Protein AF-A0A3A4F2B4-F1 (afdb_monomer)

Radius of gyration: 23.73 Å; Cα contacts (8 Å, |Δi|>4): 173; chains: 1; bounding box: 55×31×66 Å

Foldseek 3Di:
DVVVLVVQLVVLQVVLVVLCVVLVRLRHSVNSSVLSNQLSVLVVVLVVCVVVVHPCSVVSVVSSVVSVVVSVVSSVVSVVVSVVVVLLVVLLVVLVVCCVQQNVVLSVVSSVLSVQLVVLLVQLLVCLLVVNPVSNVVSLVSLLVSLQVVLVSVCPRVVNPRHSVNSSVVSVVVSVVSSVVSNVVSVVVVVD

pLDDT: mean 87.01, std 7.55, range [43.5, 97.75]

Nearest PDB structures (foldseek):
  1x8z-assembly1_A-2  TM=4.668E-01  e=6.280E+00  Arabidopsis thaliana
  1x8z-assembly3_A  TM=4.668E-01  e=6.280E+00  Arabidopsis thaliana

Solvent-accessible surface area (backbone atoms only — not comparable to full-atom values): 9668 Å² total; per-residue (Å²): 110,68,67,62,52,51,56,50,48,56,48,25,52,56,50,8,54,47,42,14,63,76,28,78,50,50,32,42,33,66,61,46,22,50,40,47,44,52,28,52,52,29,44,50,50,15,52,52,27,49,76,71,68,41,85,59,18,62,59,32,43,48,53,19,53,53,40,47,52,54,40,51,51,54,52,52,50,23,52,51,50,25,52,49,53,55,51,51,54,50,43,52,54,50,18,53,52,45,9,74,74,62,39,67,83,47,16,60,63,46,36,52,56,54,52,50,53,53,49,31,52,50,47,25,47,51,19,61,73,71,69,36,63,69,53,26,54,52,21,52,51,50,49,57,51,47,28,53,56,52,9,51,56,46,42,66,30,86,84,60,86,45,51,28,70,63,45,28,53,52,45,50,54,48,52,54,52,52,52,52,49,46,52,54,50,49,56,59,61,75,74,110

Sequence (192 aa):
MDQAVADLTEYADGVGMFFDRTTDGALDADAVKESINGLIQTLAAAVDSLAAGDPQAFADLKAAADHMVMGAATMAEGLSEAAAGVVDDNAVALADAVGGLAGNEQRDPFLDLWCDHIGYFVDYAGAVAEGDDDSADSALMALDAYRSDAGEFFGDIPSGELPAEDAEEGLSMHVQTVAGAIDSLNEALVQN

Mean predicted aligned error: 9.84 Å

Secondary structure (DSSP, 8-state):
-HHHHHHHHHHHHHHHHHHHHHTTTSS-HHHHHHHHHHHHHHHHHHHHHHHHT-TTHHHHHHHHHHHHHHHHHHHHHHHHHHHHHHHHHHHHHHHHHHHHHH-GGGHHHHHHHHHHHHHHHHHHHHHHHHT-HHHHHHHHHHHHHHHHHHHHHHHTSTT--S-HHHHHHHHHHHHHHHHHHHHHHHHHHHT-

Structure (mmCIF, N/CA/C/O backbone):
data_AF-A0A3A4F2B4-F1
#
_entry.id   AF-A0A3A4F2B4-F1
#
loop_
_atom_site.group_PDB
_atom_site.id
_atom_site.type_symbol
_atom_site.label_atom_id
_atom_site.label_alt_id
_atom_site.label_comp_id
_atom_site.label_asym_id
_atom_site.label_entity_id
_atom_site.label_seq_id
_atom_site.pdbx_PDB_ins_code
_atom_site.Cartn_x
_atom_site.Cartn_y
_atom_site.Cartn_z
_atom_site.occupancy
_atom_site.B_iso_or_equiv
_atom_site.auth_seq_id
_atom_site.auth_comp_id
_atom_site.auth_asym_id
_atom_site.auth_atom_id
_atom_site.pdbx_PDB_model_num
ATOM 1 N N . MET A 1 1 ? -33.621 -5.809 20.307 1.00 72.25 1 MET A N 1
ATOM 2 C CA . MET A 1 1 ? -32.241 -5.747 19.798 1.00 72.25 1 MET A CA 1
ATOM 3 C C . MET A 1 1 ? -32.047 -6.696 18.625 1.00 72.25 1 MET A C 1
ATOM 5 O O . MET A 1 1 ? -31.390 -6.329 17.666 1.00 72.25 1 MET A O 1
ATOM 9 N N . ASP A 1 2 ? -32.732 -7.836 18.649 1.00 81.06 2 ASP A N 1
ATOM 10 C CA . ASP A 1 2 ? -32.658 -8.916 17.659 1.00 81.06 2 ASP A CA 1
ATOM 11 C C . ASP A 1 2 ? -32.809 -8.475 16.196 1.00 81.06 2 ASP A C 1
ATOM 13 O O . ASP A 1 2 ? -32.014 -8.891 15.363 1.00 81.06 2 ASP A O 1
ATOM 17 N N . GLN A 1 3 ? -33.763 -7.588 15.877 1.00 87.00 3 GLN A N 1
ATOM 18 C CA . GLN A 1 3 ? -33.909 -7.081 14.504 1.00 87.00 3 GLN A CA 1
ATOM 19 C C . GLN A 1 3 ? -32.703 -6.238 14.066 1.00 87.00 3 GLN A C 1
ATOM 21 O O . GLN A 1 3 ? -32.227 -6.398 12.955 1.00 87.00 3 GLN A O 1
ATOM 26 N N . ALA A 1 4 ? -32.174 -5.382 14.946 1.00 84.62 4 ALA A N 1
ATOM 27 C CA . ALA A 1 4 ? -31.026 -4.540 14.615 1.00 84.62 4 ALA A CA 1
ATOM 28 C C . ALA A 1 4 ? -29.753 -5.374 14.409 1.00 84.62 4 ALA A C 1
ATOM 30 O O . ALA A 1 4 ? -28.969 -5.079 13.516 1.00 84.62 4 ALA A O 1
ATOM 31 N N . VAL A 1 5 ? -29.566 -6.433 15.204 1.00 89.44 5 VAL A N 1
ATOM 32 C CA . VAL A 1 5 ? -28.461 -7.384 15.014 1.00 89.44 5 VAL A CA 1
ATOM 33 C C . VAL A 1 5 ? -28.616 -8.129 13.688 1.00 89.44 5 VAL A C 1
ATOM 35 O O . VAL A 1 5 ? -27.651 -8.217 12.939 1.00 89.44 5 VAL A O 1
ATOM 38 N N . ALA A 1 6 ? -29.822 -8.605 13.363 1.00 89.12 6 ALA A N 1
ATOM 39 C CA . ALA A 1 6 ? -30.086 -9.285 12.097 1.00 89.12 6 ALA A CA 1
ATOM 40 C C . ALA A 1 6 ? -29.837 -8.377 10.878 1.00 89.12 6 ALA A C 1
ATOM 42 O O . ALA A 1 6 ? -29.146 -8.790 9.949 1.00 89.12 6 ALA A O 1
ATOM 43 N N . ASP A 1 7 ? -30.330 -7.135 10.915 1.00 90.81 7 ASP A N 1
ATOM 44 C CA . ASP A 1 7 ? -30.132 -6.150 9.844 1.00 90.81 7 ASP A CA 1
ATOM 45 C C . ASP A 1 7 ? -28.637 -5.824 9.656 1.00 90.81 7 ASP A C 1
ATOM 47 O O . ASP A 1 7 ? -28.150 -5.710 8.532 1.00 90.81 7 ASP A O 1
ATOM 51 N N . LEU A 1 8 ? -27.883 -5.701 10.756 1.00 89.69 8 LEU A N 1
ATOM 52 C CA . LEU A 1 8 ? -26.442 -5.443 10.709 1.00 89.69 8 LEU A CA 1
ATOM 53 C C . LEU A 1 8 ? -25.645 -6.652 10.202 1.00 89.69 8 LEU A C 1
ATOM 55 O O . LEU A 1 8 ? -24.658 -6.469 9.493 1.00 89.69 8 LEU A O 1
ATOM 59 N N . THR A 1 9 ? -26.065 -7.876 10.524 1.00 90.44 9 THR A N 1
ATOM 60 C CA . THR A 1 9 ? -25.448 -9.092 9.979 1.00 90.44 9 THR A CA 1
ATOM 61 C C . THR A 1 9 ? -25.690 -9.212 8.473 1.00 90.44 9 THR A C 1
ATOM 63 O O . THR A 1 9 ? -24.768 -9.560 7.745 1.00 90.44 9 THR A O 1
ATOM 66 N N . GLU A 1 10 ? -26.879 -8.866 7.973 1.00 91.12 10 GLU A N 1
ATOM 67 C CA . GLU A 1 10 ? -27.130 -8.812 6.523 1.00 91.12 10 GLU A CA 1
ATOM 68 C C . GLU A 1 10 ? -26.297 -7.713 5.843 1.00 91.12 10 GLU A C 1
ATOM 70 O O . GLU A 1 10 ? -25.739 -7.918 4.764 1.00 91.12 10 GLU A O 1
ATOM 75 N N . TYR A 1 11 ? -26.141 -6.559 6.496 1.00 89.69 11 TYR A N 1
ATOM 76 C CA . TYR A 1 11 ? -25.230 -5.515 6.029 1.00 89.69 11 TYR A CA 1
ATOM 77 C C . TYR A 1 11 ? -23.773 -6.008 5.951 1.00 89.69 11 TYR A C 1
ATOM 79 O O . TYR A 1 11 ? -23.093 -5.718 4.965 1.00 89.69 11 TYR A O 1
ATOM 87 N N . ALA A 1 12 ? -23.306 -6.785 6.935 1.00 90.12 12 ALA A N 1
ATOM 88 C CA . ALA A 1 12 ? -21.961 -7.365 6.940 1.00 90.12 12 ALA A CA 1
ATOM 89 C C . ALA A 1 12 ? -21.698 -8.250 5.708 1.00 90.12 12 ALA A C 1
ATOM 91 O O . ALA A 1 12 ? -20.609 -8.182 5.141 1.00 90.12 12 ALA A O 1
ATOM 92 N N . ASP A 1 13 ? -22.699 -9.005 5.243 1.00 90.69 13 ASP A N 1
ATOM 93 C CA . ASP A 1 13 ? -22.598 -9.823 4.025 1.00 90.69 13 ASP A CA 1
ATOM 94 C C . ASP A 1 13 ? -22.373 -8.951 2.783 1.00 90.69 13 ASP A C 1
ATOM 96 O O . ASP A 1 13 ? -21.500 -9.230 1.959 1.00 90.69 13 ASP A O 1
ATOM 100 N N . GLY A 1 14 ? -23.129 -7.856 2.668 1.00 90.94 14 GLY A N 1
ATOM 101 C CA . GLY A 1 14 ? -22.977 -6.901 1.571 1.00 90.94 14 GLY A CA 1
ATOM 102 C C . GLY A 1 14 ? -21.612 -6.209 1.570 1.00 90.94 14 GLY A C 1
ATOM 103 O O . GLY A 1 14 ? -21.024 -6.018 0.504 1.00 90.94 14 GLY A O 1
ATOM 104 N N . VAL A 1 15 ? -21.096 -5.861 2.751 1.00 88.69 15 VAL A N 1
ATOM 105 C CA . VAL A 1 15 ? -19.772 -5.241 2.908 1.00 88.69 15 VAL A CA 1
ATOM 106 C C . VAL A 1 15 ? -18.651 -6.222 2.575 1.00 88.69 15 VAL A C 1
ATOM 108 O O . VAL A 1 15 ? -17.738 -5.847 1.844 1.00 88.69 15 VAL A O 1
ATOM 111 N N . GLY A 1 16 ? -18.738 -7.473 3.035 1.00 91.06 16 GLY A N 1
ATOM 112 C CA . GLY A 1 16 ? -17.758 -8.507 2.694 1.00 91.06 16 GLY A CA 1
ATOM 113 C C . GLY A 1 16 ? -17.655 -8.714 1.184 1.00 91.06 16 GLY A C 1
ATOM 114 O O . GLY A 1 16 ? -16.572 -8.611 0.618 1.00 91.06 16 GLY A O 1
ATOM 115 N N . MET A 1 17 ? -18.794 -8.875 0.502 1.00 92.69 17 MET A N 1
ATOM 116 C CA . MET A 1 17 ? -18.828 -9.004 -0.962 1.00 92.69 17 MET A CA 1
ATOM 117 C C . MET A 1 17 ? -18.340 -7.754 -1.706 1.00 92.69 17 MET A C 1
ATOM 119 O O . MET A 1 17 ? -17.874 -7.852 -2.844 1.00 92.69 17 MET A O 1
ATOM 123 N N . PHE A 1 18 ? -18.535 -6.567 -1.126 1.00 92.06 18 PHE A N 1
ATOM 124 C CA . PHE A 1 18 ? -18.038 -5.325 -1.705 1.00 92.06 18 PHE A CA 1
ATOM 125 C C . PHE A 1 18 ? -16.513 -5.301 -1.678 1.00 92.06 18 PHE A C 1
ATOM 127 O O . PHE A 1 18 ? -15.918 -5.125 -2.739 1.00 92.06 18 PHE A O 1
ATOM 134 N N . PHE A 1 19 ? -15.910 -5.514 -0.503 1.00 88.38 19 PHE A N 1
ATOM 135 C CA . PHE A 1 19 ? -14.461 -5.449 -0.349 1.00 88.38 19 PHE A CA 1
ATOM 136 C C . PHE A 1 19 ? -13.771 -6.507 -1.197 1.00 88.38 19 PHE A C 1
ATOM 138 O O . PHE A 1 19 ? -12.996 -6.110 -2.059 1.00 88.38 19 PHE A O 1
ATOM 145 N N . ASP A 1 20 ? -14.182 -7.771 -1.087 1.00 90.94 20 ASP A N 1
ATOM 146 C CA . ASP A 1 20 ? -13.677 -8.890 -1.893 1.00 90.94 20 ASP A CA 1
ATOM 147 C C . ASP A 1 20 ? -13.608 -8.554 -3.385 1.00 90.94 20 ASP A C 1
ATOM 149 O O . ASP A 1 20 ? -12.557 -8.657 -4.012 1.00 90.94 20 ASP A O 1
ATOM 153 N N . ARG A 1 21 ? -14.695 -8.014 -3.948 1.00 89.25 21 ARG A N 1
ATOM 154 C CA . ARG A 1 21 ? -14.712 -7.599 -5.354 1.00 89.25 21 ARG A CA 1
ATOM 155 C C . ARG A 1 21 ? -13.773 -6.431 -5.643 1.00 89.25 21 ARG A C 1
ATOM 157 O O . ARG A 1 21 ? -13.147 -6.406 -6.697 1.00 89.25 21 ARG A O 1
ATOM 164 N N . THR A 1 22 ? -13.769 -5.403 -4.800 1.00 83.31 22 THR A N 1
ATOM 165 C CA . THR A 1 22 ? -12.991 -4.180 -5.063 1.00 83.31 22 THR A CA 1
ATOM 166 C C . THR A 1 22 ? -11.498 -4.356 -4.844 1.00 83.31 22 THR A C 1
ATOM 168 O O . THR A 1 22 ? -10.721 -3.599 -5.417 1.00 83.31 22 THR A O 1
ATOM 171 N N . THR A 1 23 ? -11.112 -5.337 -4.037 1.00 84.38 23 THR A N 1
ATOM 172 C CA . THR A 1 23 ? -9.721 -5.657 -3.716 1.00 84.38 23 THR A CA 1
ATOM 173 C C . THR A 1 23 ? -9.204 -6.867 -4.485 1.00 84.38 23 THR A C 1
ATOM 175 O O . THR A 1 23 ? -8.160 -7.394 -4.128 1.00 84.38 23 THR A O 1
ATOM 178 N N . ASP A 1 24 ? -9.975 -7.364 -5.456 1.00 84.88 24 ASP A N 1
ATOM 179 C CA . ASP A 1 24 ? -9.707 -8.610 -6.186 1.00 84.88 24 ASP A CA 1
ATOM 180 C C . ASP A 1 24 ? -9.331 -9.793 -5.265 1.00 84.88 24 ASP A C 1
ATOM 182 O O . ASP A 1 24 ? -8.409 -10.560 -5.521 1.00 84.88 24 ASP A O 1
ATOM 186 N N . GLY A 1 25 ? -10.042 -9.914 -4.140 1.00 86.00 25 GLY A N 1
ATOM 187 C CA . GLY A 1 25 ? -9.862 -10.980 -3.154 1.00 86.00 25 GLY A CA 1
ATOM 188 C C . GLY A 1 25 ? -8.824 -10.726 -2.055 1.00 86.00 25 GLY A C 1
ATOM 189 O O . GLY A 1 25 ? -8.739 -11.547 -1.146 1.00 86.00 25 GLY A O 1
ATOM 190 N N . ALA A 1 26 ? -8.079 -9.610 -2.061 1.00 84.88 26 ALA A N 1
ATOM 191 C CA . ALA A 1 26 ? -7.145 -9.308 -0.960 1.00 84.88 26 ALA A CA 1
ATOM 192 C C . ALA A 1 26 ? -7.861 -9.109 0.397 1.00 84.88 26 ALA A C 1
ATOM 194 O O . ALA A 1 26 ? -7.329 -9.443 1.451 1.00 84.88 26 ALA A O 1
ATOM 195 N N . LEU A 1 27 ? -9.109 -8.625 0.386 1.00 87.94 27 LEU A N 1
ATOM 196 C CA . LEU A 1 27 ? -10.020 -8.684 1.530 1.00 87.94 27 LEU A CA 1
ATOM 197 C C . LEU A 1 27 ? -11.107 -9.731 1.298 1.00 87.94 27 LEU A C 1
ATOM 199 O O . LEU A 1 27 ? -12.159 -9.426 0.742 1.00 87.94 27 LEU A O 1
ATOM 203 N N . ASP A 1 28 ? -10.865 -10.949 1.779 1.00 91.75 28 ASP A N 1
ATOM 204 C CA . ASP A 1 28 ? -11.815 -12.056 1.670 1.00 91.75 28 ASP A CA 1
ATOM 205 C C . ASP A 1 28 ? -13.181 -11.719 2.301 1.00 91.75 28 ASP A C 1
ATOM 207 O O . ASP A 1 28 ? -13.284 -11.199 3.422 1.00 91.75 28 ASP A O 1
ATOM 211 N N . ALA A 1 29 ? -14.251 -12.039 1.570 1.00 92.38 29 ALA A N 1
ATOM 212 C CA . ALA A 1 29 ? -15.614 -11.709 1.973 1.00 92.38 29 ALA A CA 1
ATOM 213 C C . ALA A 1 29 ? -16.016 -12.353 3.309 1.00 92.38 29 ALA A C 1
ATOM 215 O O . ALA A 1 29 ? -16.711 -11.710 4.105 1.00 92.38 29 ALA A O 1
ATOM 216 N N . ASP A 1 30 ? -15.591 -13.594 3.563 1.00 91.88 30 ASP A N 1
ATOM 217 C CA . ASP A 1 30 ? -15.909 -14.313 4.796 1.00 91.88 30 ASP A CA 1
ATOM 218 C C . ASP A 1 30 ? -15.117 -13.735 5.976 1.00 91.88 30 ASP A C 1
ATOM 220 O O . ASP A 1 30 ? -15.692 -13.531 7.049 1.00 91.88 30 ASP A O 1
ATOM 224 N N . ALA A 1 31 ? -13.849 -13.368 5.774 1.00 89.12 31 ALA A N 1
ATOM 225 C CA . ALA A 1 31 ? -13.022 -12.715 6.790 1.00 89.12 31 ALA A CA 1
ATOM 226 C C . ALA A 1 31 ? -13.578 -11.337 7.202 1.00 89.12 31 ALA A C 1
ATOM 228 O O . ALA A 1 31 ? -13.719 -11.037 8.394 1.00 89.12 31 ALA A O 1
ATOM 229 N N . VAL A 1 32 ? -13.963 -10.502 6.229 1.00 89.75 32 VAL A N 1
ATOM 230 C CA . VAL A 1 32 ? -14.587 -9.192 6.491 1.00 89.75 32 VAL A CA 1
ATOM 231 C C . VAL A 1 32 ? -15.923 -9.367 7.216 1.00 89.75 32 VAL A C 1
ATOM 233 O O . VAL A 1 32 ? -16.198 -8.683 8.209 1.00 89.75 32 VAL A O 1
ATOM 236 N N . LYS A 1 33 ? -16.743 -10.322 6.768 1.00 92.38 33 LYS A N 1
ATOM 237 C CA . LYS A 1 33 ? -18.018 -10.659 7.405 1.00 92.38 33 LYS A CA 1
ATOM 238 C C . LYS A 1 33 ? -17.829 -11.130 8.846 1.00 92.38 33 LYS A C 1
ATOM 240 O O . LYS A 1 33 ? -18.591 -10.713 9.721 1.00 92.38 33 LYS A O 1
ATOM 245 N N . GLU A 1 34 ? -16.860 -11.999 9.112 1.00 90.44 34 GLU A N 1
ATOM 246 C CA . GLU A 1 34 ? -16.571 -12.506 10.456 1.00 90.44 34 GLU A CA 1
ATOM 247 C C . GLU A 1 34 ? -16.151 -11.369 11.394 1.00 90.44 34 GLU A C 1
ATOM 249 O O . GLU A 1 34 ? -16.704 -11.230 12.489 1.00 90.44 34 GLU A O 1
ATOM 254 N N . SER A 1 35 ? -15.262 -10.493 10.924 1.00 89.00 35 SER A N 1
ATOM 255 C CA . SER A 1 35 ? -14.797 -9.325 11.673 1.00 89.00 35 SER A CA 1
ATOM 256 C C . SER A 1 35 ? -15.946 -8.385 12.066 1.00 89.00 35 SER A C 1
ATOM 258 O O . SER A 1 35 ? -16.115 -8.041 13.244 1.00 89.00 35 SER A O 1
ATOM 260 N N . ILE A 1 36 ? -16.806 -8.033 11.103 1.00 90.25 36 ILE A N 1
ATOM 261 C CA . ILE A 1 36 ? -17.964 -7.158 11.335 1.00 90.25 36 ILE A CA 1
ATOM 262 C C . ILE A 1 36 ? -18.995 -7.843 12.240 1.00 90.25 36 ILE A C 1
ATOM 264 O O . ILE A 1 36 ? -19.528 -7.207 13.150 1.00 90.25 36 ILE A O 1
ATOM 268 N N . ASN A 1 37 ? -19.255 -9.140 12.060 1.00 92.06 37 ASN A N 1
ATOM 269 C CA . ASN A 1 37 ? -20.173 -9.879 12.929 1.00 92.06 37 ASN A CA 1
ATOM 270 C C . ASN A 1 37 ? -19.681 -9.949 14.379 1.00 92.06 37 ASN A C 1
ATOM 272 O O . ASN A 1 37 ? -20.491 -9.808 15.297 1.00 92.06 37 ASN A O 1
ATOM 276 N N . GLY A 1 38 ? -18.376 -10.104 14.607 1.00 90.69 38 GLY A N 1
ATOM 277 C CA . GLY A 1 38 ? -17.801 -10.026 15.950 1.00 90.69 38 GLY A CA 1
ATOM 278 C C . GLY A 1 38 ? -17.982 -8.643 16.588 1.00 90.69 38 GLY A C 1
ATOM 279 O O . GLY A 1 38 ? -18.361 -8.538 17.759 1.00 90.69 38 GLY A O 1
ATOM 280 N N . LEU A 1 39 ? -17.827 -7.569 15.806 1.00 89.62 39 LEU A N 1
ATOM 281 C CA . LEU A 1 39 ? -18.110 -6.207 16.271 1.00 89.62 39 LEU A CA 1
ATOM 282 C C . LEU A 1 39 ? -19.596 -6.017 16.620 1.00 89.62 39 LEU A C 1
ATOM 284 O O . LEU A 1 39 ? -19.919 -5.462 17.670 1.00 89.62 39 LEU A O 1
ATOM 288 N N . ILE A 1 40 ? -20.513 -6.508 15.783 1.00 92.44 40 ILE A N 1
ATOM 289 C CA . ILE A 1 40 ? -21.961 -6.433 16.037 1.00 92.44 40 ILE A CA 1
ATOM 290 C C . ILE A 1 40 ? -22.317 -7.146 17.346 1.00 92.44 40 ILE A C 1
ATOM 292 O O . ILE A 1 40 ? -23.066 -6.601 18.157 1.00 92.44 40 ILE A O 1
ATOM 296 N N . GLN A 1 41 ? -21.768 -8.341 17.577 1.00 91.81 41 GLN A N 1
ATOM 297 C CA . GLN A 1 41 ? -22.045 -9.128 18.783 1.00 91.81 41 GLN A CA 1
ATOM 298 C C . GLN A 1 41 ? -21.498 -8.467 20.052 1.00 91.81 41 GLN A C 1
ATOM 300 O O . GLN A 1 41 ? -22.193 -8.413 21.067 1.00 91.81 41 GLN A O 1
ATOM 305 N N . THR A 1 42 ? -20.277 -7.935 20.002 1.00 91.81 42 THR A N 1
ATOM 306 C CA . THR A 1 42 ? -19.662 -7.255 21.153 1.00 91.81 42 THR A CA 1
ATOM 307 C C . THR A 1 42 ? -20.360 -5.933 21.477 1.00 91.81 42 THR A C 1
ATOM 309 O O . THR A 1 42 ? -20.619 -5.651 22.648 1.00 91.81 42 THR A O 1
ATOM 312 N N . LEU A 1 43 ? -20.762 -5.158 20.463 1.00 90.50 43 LEU A N 1
ATOM 313 C CA . LEU A 1 43 ? -21.584 -3.958 20.653 1.00 90.50 43 LEU A CA 1
ATOM 314 C C . LEU A 1 43 ? -22.960 -4.293 21.226 1.00 90.50 43 LEU A C 1
ATOM 316 O O . LEU A 1 43 ? -23.413 -3.616 22.147 1.00 90.50 43 LEU A O 1
ATOM 320 N N . ALA A 1 44 ? -23.615 -5.337 20.712 1.00 92.12 44 ALA A N 1
ATOM 321 C CA . ALA A 1 44 ? -24.888 -5.802 21.245 1.00 92.12 44 ALA A CA 1
ATOM 322 C C . ALA A 1 44 ? -24.757 -6.144 22.738 1.00 92.12 44 ALA A C 1
ATOM 324 O O . ALA A 1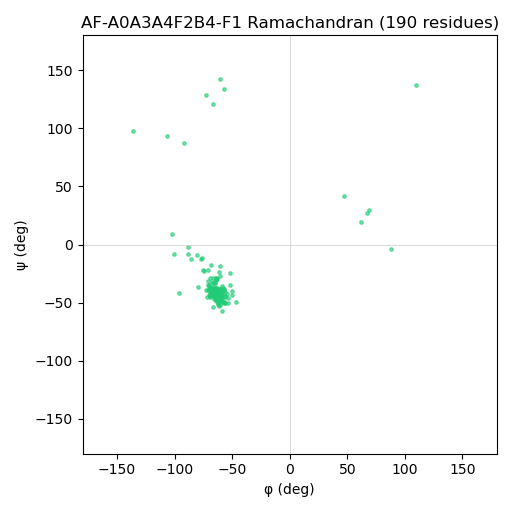 44 ? -25.495 -5.595 23.551 1.00 92.12 44 ALA A O 1
ATOM 325 N N . ALA A 1 45 ? -23.758 -6.942 23.122 1.00 91.00 45 ALA A N 1
ATOM 326 C CA . ALA A 1 45 ? -23.514 -7.273 24.526 1.00 91.00 45 ALA A CA 1
ATOM 327 C C . ALA A 1 45 ? -23.310 -6.019 25.400 1.00 91.00 45 ALA A C 1
ATOM 329 O O . ALA A 1 45 ? -23.923 -5.896 26.460 1.00 91.00 45 ALA A O 1
ATOM 330 N N . ALA A 1 46 ? -22.526 -5.045 24.928 1.00 91.12 46 ALA A N 1
ATOM 331 C CA . ALA A 1 46 ? -22.313 -3.789 25.645 1.00 91.12 46 ALA A CA 1
ATOM 332 C C . ALA A 1 46 ? -23.612 -2.987 25.846 1.00 91.12 46 ALA A C 1
ATOM 334 O O . ALA A 1 46 ? -23.835 -2.429 26.925 1.00 91.12 46 ALA A O 1
ATOM 335 N N . VAL A 1 47 ? -24.483 -2.937 24.830 1.00 92.12 47 VAL A N 1
ATOM 336 C CA . VAL A 1 47 ? -25.791 -2.268 24.923 1.00 92.12 47 VAL A CA 1
ATOM 337 C C . VAL A 1 47 ? -26.716 -2.983 25.909 1.00 92.12 47 VAL A C 1
ATOM 339 O O . VAL A 1 47 ? -27.361 -2.304 26.710 1.00 92.12 47 VAL A O 1
ATOM 342 N N . ASP A 1 48 ? -26.760 -4.317 25.900 1.00 93.12 48 ASP A N 1
ATOM 343 C CA . ASP A 1 48 ? -27.569 -5.098 26.847 1.00 93.12 48 ASP A CA 1
ATOM 344 C C . ASP A 1 48 ? -27.111 -4.874 28.292 1.00 93.12 48 ASP A C 1
ATOM 346 O O . ASP A 1 48 ? -27.932 -4.557 29.159 1.00 93.12 48 ASP A O 1
ATOM 350 N N . SER A 1 49 ? -25.803 -4.955 28.550 1.00 92.69 49 SER A N 1
ATOM 351 C CA . SER A 1 49 ? -25.223 -4.703 29.873 1.00 92.69 49 SER A CA 1
ATOM 352 C C . SER A 1 49 ? -25.516 -3.280 30.353 1.00 92.69 49 SER A C 1
ATOM 354 O O . SER A 1 49 ? -25.897 -3.071 31.509 1.00 92.69 49 SER A O 1
ATOM 356 N N . LEU A 1 50 ? -25.422 -2.285 29.464 1.00 91.75 50 LEU A N 1
ATOM 357 C CA . LEU A 1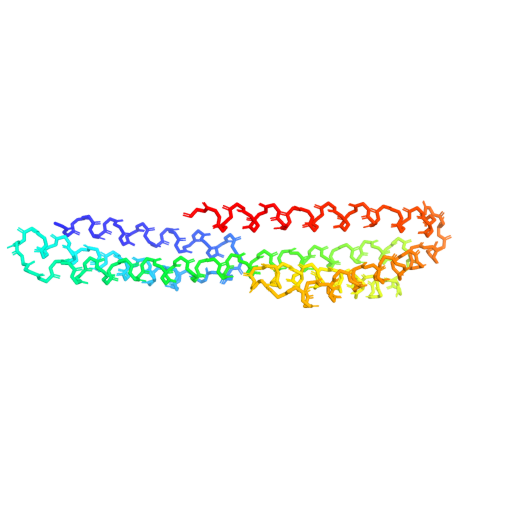 50 ? -25.755 -0.900 29.796 1.00 91.75 50 LEU A CA 1
ATOM 358 C C . LEU A 1 50 ? -27.247 -0.730 30.115 1.00 91.75 50 LEU A C 1
ATOM 360 O O . LEU A 1 50 ? -27.595 -0.075 31.100 1.00 91.75 50 LEU A O 1
ATOM 364 N N . ALA A 1 51 ? -28.132 -1.331 29.316 1.00 93.56 51 ALA A N 1
ATOM 365 C CA . ALA A 1 51 ? -29.578 -1.276 29.520 1.00 93.56 51 ALA A CA 1
ATOM 366 C C . ALA A 1 51 ? -30.016 -1.979 30.816 1.00 93.56 51 ALA A C 1
ATOM 368 O O . ALA A 1 51 ? -30.964 -1.534 31.469 1.00 93.56 51 ALA A O 1
ATOM 369 N N . ALA A 1 52 ? -29.311 -3.041 31.211 1.00 94.94 52 ALA A N 1
ATOM 370 C CA . ALA A 1 52 ? -29.525 -3.756 32.466 1.00 94.94 52 ALA A CA 1
ATOM 371 C C . ALA A 1 52 ? -28.965 -3.020 33.699 1.00 94.94 52 ALA A C 1
ATOM 373 O O . ALA A 1 52 ? -29.276 -3.401 34.830 1.00 94.94 52 ALA A O 1
ATOM 374 N N . GLY A 1 53 ? -28.156 -1.971 33.507 1.00 94.19 53 GLY A N 1
ATOM 375 C CA . GLY A 1 53 ? -27.418 -1.318 34.589 1.00 94.19 53 GLY A CA 1
ATOM 376 C C . GLY A 1 53 ? -26.328 -2.213 35.188 1.00 94.19 53 GLY A C 1
ATOM 377 O O . GLY A 1 53 ? -26.003 -2.072 36.369 1.00 94.19 53 GLY A O 1
ATOM 378 N N . ASP A 1 54 ? -25.798 -3.149 34.399 1.00 95.50 54 ASP A N 1
ATOM 379 C CA . ASP A 1 54 ? -24.759 -4.084 34.816 1.00 95.50 54 ASP A CA 1
ATOM 380 C C . ASP A 1 54 ? -23.405 -3.353 34.943 1.00 95.50 54 ASP A C 1
ATOM 382 O O . ASP A 1 54 ? -22.975 -2.685 33.995 1.00 95.50 54 ASP A O 1
ATOM 386 N N . PRO A 1 55 ? -22.687 -3.473 36.078 1.00 93.06 55 PRO A N 1
ATOM 387 C CA . PRO A 1 55 ? -21.312 -2.987 36.207 1.00 93.06 55 PRO A CA 1
ATOM 388 C C . PRO A 1 55 ? -20.354 -3.482 35.109 1.00 93.06 55 PRO A C 1
ATOM 390 O O . PRO A 1 55 ? -19.351 -2.819 34.834 1.00 93.06 55 PRO A O 1
ATOM 393 N N . GLN A 1 56 ? -20.657 -4.617 34.475 1.00 91.31 56 GLN A N 1
ATOM 394 C CA . GLN A 1 56 ? -19.895 -5.207 33.377 1.00 91.31 56 GLN A CA 1
ATOM 395 C C . GLN A 1 56 ? -19.964 -4.386 32.077 1.00 91.31 56 GLN A C 1
ATOM 397 O O . GLN A 1 56 ? -19.071 -4.509 31.239 1.00 91.31 56 GLN A O 1
ATOM 402 N N . ALA A 1 57 ? -20.936 -3.477 31.934 1.00 91.81 57 ALA A N 1
ATOM 403 C CA . ALA A 1 57 ? -21.145 -2.686 30.718 1.00 91.81 57 ALA A CA 1
ATOM 404 C C . ALA A 1 57 ? -19.885 -1.960 30.225 1.00 91.81 57 ALA A C 1
ATOM 406 O O . ALA A 1 57 ? -19.660 -1.845 29.023 1.00 91.81 57 ALA A O 1
ATOM 4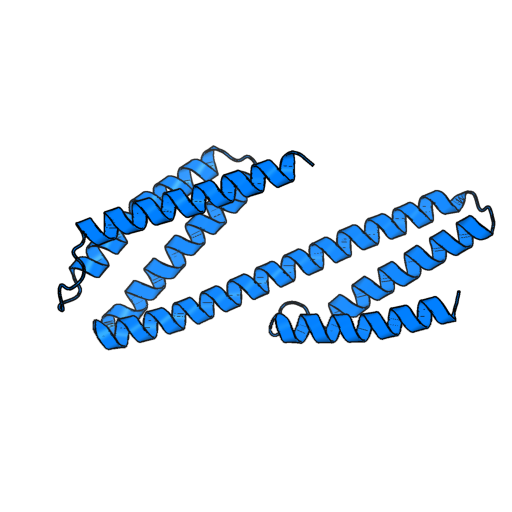07 N N . PHE A 1 58 ? -19.033 -1.492 31.141 1.00 89.31 58 PHE A N 1
ATOM 408 C CA . PHE A 1 58 ? -17.776 -0.844 30.769 1.00 89.31 58 PHE A CA 1
ATOM 409 C C . PHE A 1 58 ? -16.772 -1.818 30.135 1.00 89.31 58 PHE A C 1
ATOM 411 O O . PHE A 1 58 ? -16.092 -1.471 29.171 1.00 89.31 58 PHE A O 1
ATOM 418 N N . ALA A 1 59 ? -16.673 -3.035 30.667 1.00 92.50 59 ALA A N 1
ATOM 419 C CA . ALA A 1 59 ? -15.783 -4.054 30.130 1.00 92.50 59 ALA A CA 1
ATOM 420 C C . ALA A 1 59 ? -16.274 -4.564 28.767 1.00 92.50 59 ALA A C 1
ATOM 422 O O . ALA A 1 59 ? -15.460 -4.730 27.861 1.00 92.50 59 ALA A O 1
ATOM 423 N N . ASP A 1 60 ? -17.586 -4.722 28.591 1.00 90.38 60 ASP A N 1
ATOM 424 C CA . ASP A 1 60 ? -18.173 -5.124 27.307 1.00 90.38 60 ASP A CA 1
ATOM 425 C C . ASP A 1 60 ? -18.008 -4.026 26.248 1.00 90.38 60 ASP A C 1
ATOM 427 O O . ASP A 1 60 ? -17.660 -4.307 25.102 1.00 90.38 60 ASP A O 1
ATOM 431 N N . LEU A 1 61 ? -18.159 -2.755 26.639 1.00 88.38 61 LEU A N 1
ATOM 432 C CA . LEU A 1 61 ? -17.886 -1.623 25.754 1.00 88.38 61 LEU A CA 1
ATOM 433 C C . LEU A 1 61 ? -16.410 -1.571 25.338 1.00 88.38 61 LEU A C 1
ATOM 435 O O . LEU A 1 61 ? -16.110 -1.299 24.177 1.00 88.38 61 LEU A O 1
ATOM 439 N N . LYS A 1 62 ? -15.486 -1.862 26.263 1.00 88.69 62 LYS A N 1
ATOM 440 C CA . LYS A 1 62 ? -14.066 -1.988 25.923 1.00 88.69 62 LYS A CA 1
ATOM 441 C C . LYS A 1 62 ? -13.824 -3.141 24.944 1.00 88.69 62 LYS A C 1
ATOM 443 O O . LYS A 1 62 ? -13.097 -2.942 23.979 1.00 88.69 62 LYS A O 1
ATOM 448 N N . ALA A 1 63 ? -14.435 -4.305 25.156 1.00 87.44 63 ALA A N 1
ATOM 449 C CA . ALA A 1 63 ? -14.298 -5.436 24.240 1.00 87.44 63 ALA A CA 1
ATOM 450 C C . ALA A 1 63 ? -14.804 -5.092 22.829 1.00 87.44 63 ALA A C 1
ATOM 452 O O . ALA A 1 63 ? -14.152 -5.433 21.846 1.00 87.44 63 ALA A O 1
ATOM 453 N N . ALA A 1 64 ? -15.917 -4.360 22.727 1.00 87.00 64 ALA A N 1
ATOM 454 C CA . ALA A 1 64 ? -16.427 -3.861 21.452 1.00 87.00 64 ALA A CA 1
ATOM 455 C C . ALA A 1 64 ? -15.459 -2.882 20.769 1.00 87.00 64 ALA A C 1
ATOM 457 O O . ALA A 1 64 ? -15.215 -2.988 19.567 1.00 87.00 64 ALA A O 1
ATOM 458 N N . ALA A 1 65 ? -14.868 -1.960 21.534 1.00 82.44 65 ALA A N 1
ATOM 459 C CA . ALA A 1 65 ? -13.856 -1.040 21.021 1.00 82.44 65 ALA A CA 1
ATOM 460 C C . ALA A 1 65 ? -12.602 -1.782 20.529 1.00 82.44 65 ALA A C 1
ATOM 462 O O . ALA A 1 65 ? -12.112 -1.496 19.439 1.00 82.44 65 ALA A O 1
ATOM 463 N N . ASP A 1 66 ? -12.121 -2.772 21.285 1.00 83.50 66 ASP A N 1
ATOM 464 C CA . ASP A 1 66 ? -10.970 -3.589 20.892 1.00 83.50 66 ASP A CA 1
ATOM 465 C C . ASP A 1 66 ? -11.270 -4.370 19.591 1.00 83.50 66 ASP A C 1
ATOM 467 O O . ASP A 1 66 ? -10.432 -4.422 18.690 1.00 83.50 66 ASP A O 1
ATOM 471 N N . HIS A 1 67 ? -12.489 -4.903 19.434 1.00 86.44 67 HIS A N 1
ATOM 472 C CA . HIS A 1 67 ? -12.915 -5.584 18.204 1.00 86.44 67 HIS A CA 1
ATOM 473 C C . HIS A 1 67 ? -12.963 -4.646 16.989 1.00 86.44 67 HIS A C 1
ATOM 475 O O . HIS A 1 67 ? -12.586 -5.039 15.885 1.00 86.44 67 HIS A O 1
ATOM 481 N N . MET A 1 68 ? -13.394 -3.398 17.191 1.00 82.38 68 MET A N 1
ATOM 482 C CA . MET A 1 68 ? -13.403 -2.373 16.145 1.00 82.38 68 MET A CA 1
ATOM 483 C C . MET A 1 68 ? -11.986 -2.060 15.655 1.00 82.38 68 MET A C 1
ATOM 485 O O . MET A 1 68 ? -11.766 -1.973 14.449 1.00 82.38 68 MET A O 1
ATOM 489 N N . VAL A 1 69 ? -11.025 -1.933 16.576 1.00 80.88 69 VAL A N 1
ATOM 490 C CA . VAL A 1 69 ? -9.615 -1.674 16.244 1.00 80.88 69 VAL A CA 1
ATOM 491 C C . VAL A 1 69 ? -9.014 -2.836 15.453 1.00 80.88 69 VAL A C 1
ATOM 493 O O . VAL A 1 69 ? -8.376 -2.602 14.430 1.00 80.88 69 VAL A O 1
ATOM 496 N N . MET A 1 70 ? -9.256 -4.084 15.866 1.00 81.69 70 MET A N 1
ATOM 497 C CA . MET A 1 70 ? -8.763 -5.258 15.131 1.00 81.69 70 MET A CA 1
ATOM 498 C C . MET A 1 70 ? -9.349 -5.346 13.717 1.00 81.69 70 MET A C 1
ATOM 500 O O . MET A 1 70 ? -8.621 -5.603 12.756 1.00 81.69 70 MET A O 1
ATOM 504 N N . GLY A 1 71 ? -10.654 -5.096 13.572 1.00 78.50 71 GLY A N 1
ATOM 505 C CA . GLY A 1 71 ? -11.301 -5.086 12.262 1.00 78.50 71 GLY A CA 1
ATOM 506 C C . GLY A 1 71 ? -10.780 -3.971 11.355 1.00 78.50 71 GLY A C 1
ATOM 507 O O . GLY A 1 71 ? -10.529 -4.212 10.177 1.00 78.50 71 GLY A O 1
ATOM 508 N N . ALA A 1 72 ? -10.554 -2.776 11.905 1.00 74.75 72 ALA A N 1
ATOM 509 C CA . ALA A 1 72 ? -9.955 -1.664 11.173 1.00 74.75 72 ALA A CA 1
ATOM 510 C C . ALA A 1 72 ? -8.531 -1.981 10.695 1.00 74.75 72 ALA A C 1
ATOM 512 O O . ALA A 1 72 ? -8.216 -1.704 9.542 1.00 74.75 72 ALA A O 1
ATOM 513 N N . ALA A 1 73 ? -7.704 -2.606 11.540 1.00 74.88 73 ALA A N 1
ATOM 514 C CA . ALA A 1 73 ? -6.354 -3.025 11.166 1.00 74.88 73 ALA A CA 1
ATOM 515 C C . ALA A 1 73 ? -6.368 -4.057 10.025 1.00 74.88 73 ALA A C 1
ATOM 517 O O . ALA A 1 73 ? -5.660 -3.881 9.042 1.00 74.88 73 ALA A O 1
ATOM 518 N N . THR A 1 74 ? -7.242 -5.066 10.108 1.00 80.50 74 THR A N 1
ATOM 519 C CA . THR A 1 74 ? -7.390 -6.091 9.055 1.00 80.50 74 THR A CA 1
ATOM 520 C C . THR A 1 74 ? -7.809 -5.469 7.721 1.00 80.50 74 THR A C 1
ATOM 522 O O . THR A 1 74 ? -7.246 -5.778 6.676 1.00 80.50 74 THR A O 1
ATOM 525 N N . MET A 1 75 ? -8.790 -4.558 7.745 1.00 78.12 75 MET A N 1
ATOM 526 C CA . MET A 1 75 ? -9.232 -3.854 6.536 1.00 78.12 75 MET A CA 1
ATOM 527 C C . MET A 1 75 ? -8.136 -2.955 5.960 1.00 78.12 75 MET A C 1
ATOM 529 O O . MET A 1 75 ? -7.994 -2.885 4.744 1.00 78.12 75 MET A O 1
ATOM 533 N N . ALA A 1 76 ? -7.370 -2.268 6.810 1.00 74.75 76 ALA A N 1
ATOM 534 C CA . ALA A 1 76 ? -6.256 -1.437 6.367 1.00 74.75 76 ALA A CA 1
ATOM 535 C C . ALA A 1 76 ? -5.157 -2.274 5.694 1.00 74.75 76 ALA A C 1
ATOM 537 O O . ALA A 1 76 ? -4.680 -1.892 4.629 1.00 74.75 76 ALA A O 1
ATOM 538 N N . GLU A 1 77 ? -4.812 -3.425 6.273 1.00 77.12 77 GLU A N 1
ATOM 539 C CA . GLU A 1 77 ? -3.826 -4.355 5.718 1.00 77.12 77 GLU A CA 1
ATOM 540 C C . GLU A 1 77 ? -4.259 -4.876 4.342 1.00 77.12 77 GLU A C 1
ATOM 542 O O . GLU A 1 77 ? -3.537 -4.682 3.365 1.00 77.12 77 GLU A O 1
ATOM 547 N N . GLY A 1 78 ? -5.473 -5.420 4.216 1.00 78.31 78 GLY A N 1
ATOM 548 C CA . GLY A 1 78 ? -5.940 -5.941 2.926 1.00 78.31 78 GLY A CA 1
ATOM 549 C C . GLY A 1 78 ? -6.196 -4.857 1.868 1.00 78.31 78 GLY A C 1
ATOM 550 O O . GLY A 1 78 ? -6.018 -5.105 0.678 1.00 78.31 78 GLY A O 1
ATOM 551 N N . LEU A 1 79 ? -6.552 -3.625 2.262 1.00 77.06 79 LEU A N 1
ATOM 552 C CA . LEU A 1 79 ? -6.584 -2.490 1.328 1.00 77.06 79 LEU A CA 1
ATOM 553 C C . LEU A 1 79 ? -5.182 -2.110 0.844 1.00 77.06 79 LEU A C 1
ATOM 555 O O . LEU A 1 79 ? -5.023 -1.759 -0.326 1.00 77.06 79 LEU A O 1
ATOM 559 N N . SER A 1 80 ? -4.181 -2.176 1.723 1.00 75.38 80 SER A N 1
ATOM 560 C CA . SER A 1 80 ? -2.790 -1.929 1.346 1.00 75.38 80 SER A CA 1
ATOM 561 C C . SER A 1 80 ? -2.278 -2.994 0.378 1.00 75.38 80 SER A C 1
ATOM 563 O O . SER A 1 80 ? -1.635 -2.654 -0.611 1.00 75.38 80 SER A O 1
ATOM 565 N N . GLU A 1 81 ? -2.598 -4.266 0.622 1.00 77.19 81 GLU A N 1
ATOM 566 C CA . GLU A 1 81 ? -2.240 -5.376 -0.268 1.00 77.19 81 GLU A CA 1
ATOM 567 C C . GLU A 1 81 ? -2.914 -5.237 -1.640 1.00 77.19 81 GLU A C 1
ATOM 569 O O . GLU A 1 81 ? -2.253 -5.336 -2.672 1.00 77.19 81 GLU A O 1
ATOM 574 N N . ALA A 1 82 ? -4.209 -4.910 -1.670 1.00 74.19 82 ALA A N 1
ATOM 575 C CA . ALA A 1 82 ? -4.933 -4.670 -2.917 1.00 74.19 82 ALA A CA 1
ATOM 576 C C . ALA A 1 82 ? -4.320 -3.529 -3.739 1.00 74.19 82 ALA A C 1
ATOM 578 O O . ALA A 1 82 ? -4.185 -3.624 -4.960 1.00 74.19 82 ALA A O 1
ATOM 579 N N . ALA A 1 83 ? -3.952 -2.434 -3.069 1.00 73.94 83 ALA A N 1
ATOM 580 C CA . ALA A 1 83 ? -3.301 -1.306 -3.717 1.00 73.94 83 ALA A CA 1
ATOM 581 C C . ALA A 1 83 ? -1.931 -1.702 -4.288 1.00 73.94 83 ALA A C 1
ATOM 583 O O . ALA A 1 83 ? -1.629 -1.322 -5.420 1.00 73.94 83 ALA A O 1
ATOM 584 N N . ALA A 1 84 ? -1.145 -2.493 -3.551 1.00 75.12 84 ALA A N 1
ATOM 585 C CA . ALA A 1 84 ? 0.131 -3.022 -4.029 1.00 75.12 84 ALA A CA 1
ATOM 586 C C . ALA A 1 84 ? -0.054 -3.901 -5.277 1.00 75.12 84 ALA A C 1
ATOM 588 O O . ALA A 1 84 ? 0.599 -3.656 -6.288 1.00 75.12 84 ALA A O 1
ATOM 589 N N . GLY A 1 85 ? -1.020 -4.826 -5.269 1.00 77.12 85 GLY A N 1
ATOM 590 C CA . GLY A 1 85 ? -1.307 -5.679 -6.428 1.00 77.12 85 GLY A CA 1
ATOM 591 C C . GLY A 1 85 ? -1.681 -4.888 -7.688 1.00 77.12 85 GLY A C 1
ATOM 592 O O . GLY A 1 85 ? -1.181 -5.165 -8.775 1.00 77.12 85 GLY A O 1
ATOM 593 N N . VAL A 1 86 ? -2.492 -3.832 -7.552 1.00 78.19 86 VAL A N 1
ATOM 594 C CA . VAL A 1 86 ? -2.827 -2.945 -8.683 1.00 78.19 86 VAL A CA 1
ATOM 595 C C . VAL A 1 86 ? -1.596 -2.196 -9.203 1.00 78.19 86 VAL A C 1
ATOM 597 O O . VAL A 1 86 ? -1.474 -1.962 -10.408 1.00 78.19 86 VAL A O 1
ATOM 600 N N . VAL A 1 87 ? -0.692 -1.777 -8.316 1.00 75.88 87 VAL A N 1
ATOM 601 C CA . VAL A 1 87 ? 0.564 -1.128 -8.711 1.00 75.88 87 VAL A CA 1
ATOM 602 C C . VAL A 1 87 ? 1.460 -2.106 -9.477 1.00 75.88 87 VAL A C 1
ATOM 604 O O . VAL A 1 87 ? 1.985 -1.719 -10.522 1.00 75.88 87 VAL A O 1
ATOM 607 N N . ASP A 1 88 ? 1.560 -3.359 -9.037 1.00 81.25 88 ASP A N 1
ATOM 608 C CA . ASP A 1 88 ? 2.337 -4.407 -9.709 1.00 81.25 88 ASP A CA 1
ATOM 609 C C . ASP A 1 88 ? 1.779 -4.742 -11.102 1.00 81.25 88 ASP A C 1
ATOM 611 O O . ASP A 1 88 ? 2.524 -4.792 -12.084 1.00 81.25 88 ASP A O 1
ATOM 615 N N . ASP A 1 89 ? 0.461 -4.888 -11.238 1.00 80.38 89 ASP A N 1
ATOM 616 C CA . ASP A 1 89 ? -0.175 -5.124 -12.541 1.00 80.38 89 ASP A CA 1
ATOM 617 C C . ASP A 1 89 ? 0.070 -3.960 -13.514 1.00 80.38 89 ASP A C 1
ATOM 619 O O . ASP A 1 89 ? 0.357 -4.159 -14.702 1.00 80.38 89 ASP A O 1
ATOM 623 N N . ASN A 1 90 ? 0.002 -2.725 -13.011 1.00 79.50 90 ASN A N 1
ATOM 624 C CA . ASN A 1 90 ? 0.325 -1.539 -13.799 1.00 79.50 90 ASN A CA 1
ATOM 625 C C . ASN A 1 90 ? 1.813 -1.492 -14.173 1.00 79.50 90 ASN A C 1
ATOM 627 O O . ASN A 1 90 ? 2.132 -1.086 -15.293 1.00 79.50 90 ASN A O 1
ATOM 631 N N . ALA A 1 91 ? 2.709 -1.926 -13.282 1.00 85.94 91 ALA A N 1
ATOM 632 C CA . ALA A 1 91 ? 4.139 -2.043 -13.556 1.00 85.94 91 ALA A CA 1
ATOM 633 C C . ALA A 1 91 ? 4.401 -3.013 -14.713 1.00 85.94 91 ALA A C 1
ATOM 635 O O . ALA A 1 91 ? 5.109 -2.672 -15.662 1.00 85.94 91 ALA A O 1
ATOM 636 N N . VAL A 1 92 ? 3.760 -4.185 -14.693 1.00 86.94 92 VAL A N 1
ATOM 637 C CA . VAL A 1 92 ? 3.851 -5.180 -15.771 1.00 86.94 92 VAL A CA 1
ATOM 638 C C . VAL A 1 92 ? 3.331 -4.612 -17.092 1.00 86.94 92 VAL A C 1
ATOM 640 O O . VAL A 1 92 ? 4.002 -4.734 -18.119 1.00 86.94 92 VAL A O 1
ATOM 643 N N . ALA A 1 93 ? 2.172 -3.949 -17.081 1.00 87.19 93 ALA A N 1
ATOM 644 C CA . ALA A 1 93 ? 1.603 -3.344 -18.285 1.00 87.19 93 ALA A CA 1
ATOM 645 C C . ALA A 1 93 ? 2.495 -2.229 -18.860 1.00 87.19 93 ALA A C 1
ATOM 647 O O . ALA A 1 93 ? 2.633 -2.101 -20.081 1.00 87.19 93 ALA A O 1
ATOM 648 N N . LEU A 1 94 ? 3.119 -1.431 -17.991 1.00 84.81 94 LEU A N 1
ATOM 649 C CA . LEU A 1 94 ? 4.062 -0.392 -18.389 1.00 84.81 94 LEU A CA 1
ATOM 650 C C . LEU A 1 94 ? 5.346 -0.998 -18.965 1.00 84.81 94 LEU A C 1
ATOM 652 O O . LEU A 1 94 ? 5.800 -0.556 -20.019 1.00 84.81 94 LEU A O 1
ATOM 656 N N . ALA A 1 95 ? 5.880 -2.048 -18.341 1.00 89.12 95 ALA A N 1
ATOM 657 C CA . ALA A 1 95 ? 7.039 -2.778 -18.840 1.00 89.12 95 ALA A CA 1
ATOM 658 C C . ALA A 1 95 ? 6.783 -3.400 -20.216 1.00 89.12 95 ALA A C 1
ATOM 660 O O . ALA A 1 95 ? 7.622 -3.284 -21.111 1.00 89.12 95 ALA A O 1
ATOM 661 N N . ASP A 1 96 ? 5.609 -3.997 -20.429 1.00 88.56 96 ASP A N 1
ATOM 662 C CA . ASP A 1 96 ? 5.201 -4.526 -21.734 1.00 88.56 96 ASP A CA 1
ATOM 663 C C . ASP A 1 96 ? 5.153 -3.416 -22.801 1.00 88.56 96 ASP A C 1
ATOM 665 O O . ASP A 1 96 ? 5.616 -3.607 -23.931 1.00 88.56 96 ASP A O 1
ATOM 669 N N . ALA A 1 97 ? 4.631 -2.236 -22.448 1.00 86.06 97 ALA A N 1
ATOM 670 C CA . ALA A 1 97 ? 4.596 -1.082 -23.342 1.00 86.06 97 ALA A CA 1
ATOM 671 C C . ALA A 1 97 ? 6.006 -0.565 -23.674 1.00 86.06 97 ALA A C 1
ATOM 673 O O . ALA A 1 97 ? 6.297 -0.296 -24.843 1.00 86.06 97 ALA A O 1
ATOM 674 N N . VAL A 1 98 ? 6.890 -0.473 -22.676 1.00 86.19 98 VAL A N 1
ATOM 675 C CA . VAL A 1 98 ? 8.300 -0.104 -22.862 1.00 86.19 98 VAL A CA 1
ATOM 676 C C . VAL A 1 98 ? 9.004 -1.126 -23.748 1.00 86.19 98 VAL A C 1
ATOM 678 O O . VAL A 1 98 ? 9.633 -0.727 -24.723 1.00 86.19 98 VAL A O 1
ATOM 681 N N . GLY A 1 99 ? 8.829 -2.426 -23.510 1.00 87.69 99 GLY A N 1
ATOM 682 C CA . GLY A 1 99 ? 9.387 -3.481 -24.359 1.00 87.69 99 GLY A CA 1
ATOM 683 C C . GLY A 1 99 ? 8.919 -3.380 -25.816 1.00 87.69 99 GLY A C 1
ATOM 684 O O . GLY A 1 99 ? 9.711 -3.510 -26.750 1.00 87.69 99 GLY A O 1
ATOM 685 N N . GLY A 1 100 ? 7.644 -3.048 -26.033 1.00 87.75 100 GLY A N 1
ATOM 686 C CA . GLY A 1 100 ? 7.102 -2.808 -27.371 1.00 87.75 100 GLY A CA 1
ATOM 687 C C . GLY A 1 100 ? 7.716 -1.605 -28.103 1.00 87.75 100 GLY A C 1
ATOM 688 O O . GLY A 1 100 ? 7.763 -1.610 -29.335 1.00 87.75 100 GLY A O 1
ATOM 689 N N . LEU A 1 101 ? 8.185 -0.587 -27.373 1.00 84.75 101 LEU A N 1
ATOM 690 C CA . LEU A 1 101 ? 8.743 0.656 -27.928 1.00 84.75 101 LEU A CA 1
ATOM 691 C C . LEU A 1 101 ? 10.275 0.644 -28.029 1.00 84.75 101 LEU A C 1
ATOM 693 O O . LEU A 1 101 ? 10.827 1.110 -29.024 1.00 84.75 101 LEU A O 1
ATOM 697 N N . ALA A 1 102 ? 10.945 0.129 -27.002 1.00 84.06 102 ALA A N 1
ATOM 698 C CA . ALA A 1 102 ? 12.391 0.183 -26.809 1.00 84.06 102 ALA A CA 1
ATOM 699 C C . ALA A 1 102 ? 13.113 -1.119 -27.202 1.00 84.06 102 ALA A C 1
ATOM 701 O O . ALA A 1 102 ? 14.339 -1.135 -27.262 1.00 84.06 102 ALA A O 1
ATOM 702 N N . GLY A 1 103 ? 12.365 -2.187 -27.500 1.00 88.00 103 GLY A N 1
ATOM 703 C CA . GLY A 1 103 ? 12.884 -3.537 -27.724 1.00 88.00 103 GLY A CA 1
ATOM 704 C C . GLY A 1 103 ? 12.490 -4.461 -26.573 1.00 88.00 103 GLY A C 1
ATOM 705 O O . GLY A 1 103 ? 12.554 -4.075 -25.409 1.00 88.00 103 GLY A O 1
ATOM 706 N N . ASN A 1 104 ? 12.061 -5.687 -26.890 1.00 88.56 104 ASN A N 1
ATOM 707 C CA . ASN A 1 104 ? 11.541 -6.630 -25.889 1.00 88.56 104 ASN A CA 1
ATOM 708 C C . ASN A 1 104 ? 12.579 -6.971 -24.811 1.00 88.56 104 ASN A C 1
ATOM 710 O O . ASN A 1 104 ? 12.209 -7.298 -23.689 1.00 88.56 104 ASN A O 1
ATOM 714 N N . GLU A 1 105 ? 13.865 -6.886 -25.145 1.00 88.88 105 GLU A N 1
ATOM 715 C CA . GLU A 1 105 ? 14.981 -7.042 -24.215 1.00 88.88 105 GLU A CA 1
ATOM 716 C C . GLU A 1 105 ? 15.001 -5.990 -23.096 1.00 88.88 105 GLU A C 1
ATOM 718 O O . GLU A 1 105 ? 15.523 -6.277 -22.024 1.00 88.88 105 GLU A O 1
ATOM 723 N N . GLN A 1 106 ? 14.385 -4.822 -23.308 1.00 88.81 106 GLN A N 1
ATOM 724 C CA . GLN A 1 106 ? 14.345 -3.726 -22.336 1.00 88.81 106 GLN A CA 1
ATOM 725 C C . GLN A 1 106 ? 13.164 -3.825 -21.363 1.00 88.81 106 GLN A C 1
ATOM 727 O O . GLN A 1 106 ? 13.108 -3.066 -20.401 1.00 88.81 106 GLN A O 1
ATOM 732 N N . ARG A 1 107 ? 12.235 -4.764 -21.588 1.00 91.00 107 ARG A N 1
ATOM 733 C CA . ARG A 1 107 ? 11.057 -4.984 -20.738 1.00 91.00 107 ARG A CA 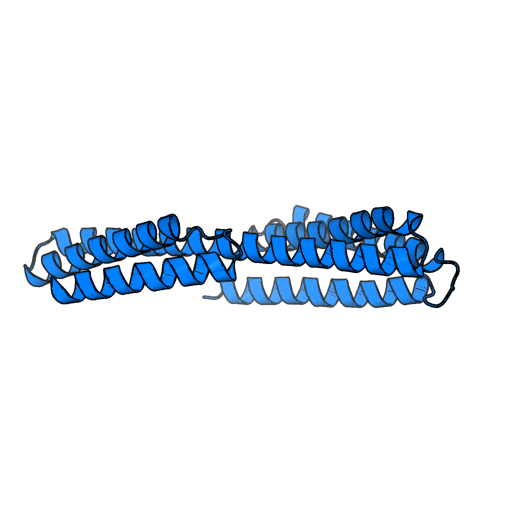1
ATOM 734 C C . ARG A 1 107 ? 11.442 -5.312 -19.296 1.00 91.00 107 ARG A C 1
ATOM 736 O O . ARG A 1 107 ? 10.992 -4.638 -18.380 1.00 91.00 107 ARG A O 1
ATOM 743 N N . ASP A 1 108 ? 12.229 -6.367 -19.107 1.00 90.62 108 ASP A N 1
ATOM 744 C CA . ASP A 1 108 ? 12.551 -6.875 -17.771 1.00 90.62 108 ASP A CA 1
ATOM 745 C C . ASP A 1 108 ? 13.485 -5.918 -17.009 1.00 90.62 108 ASP A C 1
ATOM 747 O O . ASP A 1 108 ? 13.162 -5.599 -15.871 1.00 90.62 108 ASP A O 1
ATOM 751 N N . PRO A 1 109 ? 14.546 -5.342 -17.622 1.00 91.25 109 PRO A N 1
ATOM 752 C CA . PRO A 1 109 ? 15.342 -4.304 -16.963 1.00 91.25 109 PRO A CA 1
ATOM 753 C C . PRO A 1 109 ? 14.520 -3.085 -16.528 1.00 91.25 109 PRO A C 1
ATOM 755 O O . PRO A 1 109 ? 14.752 -2.541 -15.453 1.00 91.25 109 PRO A O 1
ATOM 758 N N . PHE A 1 110 ? 13.540 -2.668 -17.340 1.00 90.44 110 PHE A N 1
ATOM 759 C CA . PHE A 1 110 ? 12.613 -1.609 -16.947 1.00 90.44 110 PHE A CA 1
ATOM 760 C C . PHE A 1 110 ? 11.738 -2.031 -15.766 1.00 90.44 110 PHE A C 1
ATOM 762 O O . PHE A 1 110 ? 11.548 -1.242 -14.847 1.00 90.44 110 PHE A O 1
ATOM 769 N N . LEU A 1 111 ? 11.181 -3.246 -15.803 1.00 90.31 111 LEU A N 1
ATOM 770 C CA . LEU A 1 111 ? 10.321 -3.752 -14.736 1.00 90.31 111 LEU A CA 1
ATOM 771 C C . LEU A 1 111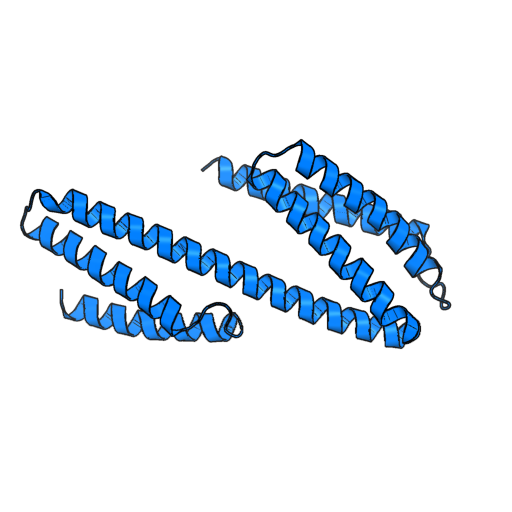 ? 11.076 -3.822 -13.407 1.00 90.31 111 LEU A C 1
ATOM 773 O O . LEU A 1 111 ? 10.534 -3.385 -12.400 1.00 90.31 111 LEU A O 1
ATOM 777 N N . ASP A 1 112 ? 12.320 -4.299 -13.419 1.00 89.25 112 ASP A N 1
ATOM 778 C CA . ASP A 1 112 ? 13.167 -4.370 -12.227 1.00 89.25 112 ASP A CA 1
ATOM 779 C C . ASP A 1 112 ? 13.431 -2.963 -11.658 1.00 89.25 112 ASP A C 1
ATOM 781 O O . ASP A 1 112 ? 13.124 -2.707 -10.495 1.00 89.25 112 ASP A O 1
ATOM 785 N N . LEU A 1 113 ? 13.874 -2.013 -12.496 1.00 90.31 113 LEU A N 1
ATOM 786 C CA . LEU A 1 113 ? 14.049 -0.603 -12.103 1.00 90.31 113 LEU A CA 1
ATOM 787 C C . LEU A 1 113 ? 12.751 0.011 -11.554 1.00 90.31 113 LEU A C 1
ATOM 789 O O . LEU A 1 113 ? 12.754 0.772 -10.582 1.00 90.31 113 LEU A O 1
ATOM 793 N N . TRP A 1 114 ? 11.620 -0.310 -12.181 1.00 89.44 114 TRP A N 1
ATOM 794 C CA . TRP A 1 114 ? 10.314 0.171 -11.761 1.00 89.44 114 TRP A CA 1
ATOM 795 C C . TRP A 1 114 ? 9.891 -0.435 -10.410 1.00 89.44 114 TRP A C 1
ATOM 797 O O . TRP A 1 114 ? 9.381 0.267 -9.545 1.00 89.44 114 TRP A O 1
ATOM 807 N N . CYS A 1 115 ? 10.116 -1.718 -10.167 1.00 87.62 115 CYS A N 1
ATOM 808 C CA . CYS A 1 115 ? 9.789 -2.319 -8.878 1.00 87.62 115 CYS A CA 1
ATOM 809 C C . CYS A 1 115 ? 10.712 -1.811 -7.757 1.00 87.62 115 CYS A C 1
ATOM 811 O O . CYS A 1 115 ? 10.222 -1.518 -6.665 1.00 87.62 115 CYS A O 1
ATOM 813 N N . ASP A 1 116 ? 12.006 -1.620 -8.031 1.00 89.88 116 ASP A N 1
ATOM 814 C CA . ASP A 1 116 ? 12.976 -1.122 -7.048 1.00 89.88 116 ASP A CA 1
ATOM 815 C C . ASP A 1 116 ? 12.597 0.271 -6.521 1.00 89.88 116 ASP A C 1
ATOM 817 O O . ASP A 1 116 ? 12.539 0.475 -5.306 1.00 89.88 116 ASP A O 1
ATOM 821 N N . HIS A 1 117 ? 12.252 1.227 -7.397 1.00 91.50 117 HIS A N 1
ATOM 822 C CA . HIS A 1 117 ? 11.894 2.574 -6.924 1.00 91.50 117 HIS A CA 1
ATOM 823 C C . HIS A 1 117 ? 10.601 2.607 -6.102 1.00 91.50 117 HIS A C 1
ATOM 825 O O . HIS A 1 117 ? 10.499 3.410 -5.174 1.00 91.50 117 HIS A O 1
ATOM 831 N N . ILE A 1 118 ? 9.625 1.741 -6.408 1.00 88.00 118 ILE A N 1
ATOM 832 C CA . ILE A 1 118 ? 8.422 1.588 -5.577 1.00 88.00 118 ILE A CA 1
ATOM 833 C C . ILE A 1 118 ? 8.820 1.055 -4.202 1.00 88.00 118 ILE A C 1
ATOM 835 O O . ILE A 1 118 ? 8.394 1.617 -3.192 1.00 88.00 118 ILE A O 1
ATOM 839 N N . GLY A 1 119 ? 9.661 0.018 -4.164 1.00 87.00 119 GLY A N 1
ATOM 840 C CA . GLY A 1 119 ? 10.187 -0.557 -2.928 1.00 87.00 119 GLY A CA 1
ATOM 841 C C . GLY A 1 119 ? 10.846 0.496 -2.040 1.00 87.00 119 GLY A C 1
ATOM 842 O O . GLY A 1 119 ? 10.502 0.604 -0.868 1.00 87.00 119 GLY A O 1
ATOM 843 N N . TYR A 1 120 ? 11.689 1.363 -2.606 1.00 93.94 120 TYR A N 1
ATOM 844 C CA . TYR A 1 120 ? 12.343 2.418 -1.828 1.00 93.94 120 TYR A CA 1
ATOM 845 C C . TYR A 1 120 ? 11.364 3.458 -1.259 1.00 93.94 120 TYR A C 1
ATOM 847 O O . TYR A 1 120 ? 11.580 3.962 -0.158 1.00 93.94 120 TYR A O 1
ATOM 855 N N . PHE A 1 121 ? 10.262 3.773 -1.952 1.00 90.06 121 PHE A N 1
ATOM 856 C CA . PHE A 1 121 ? 9.213 4.621 -1.372 1.00 90.06 121 PHE A CA 1
ATOM 857 C C . PHE A 1 121 ? 8.431 3.919 -0.259 1.00 90.06 121 PHE A C 1
ATOM 859 O O . PHE A 1 121 ? 8.044 4.579 0.706 1.00 90.06 121 PHE A O 1
ATOM 866 N N . VAL A 1 122 ? 8.201 2.608 -0.376 1.00 89.12 122 VAL A N 1
ATOM 867 C CA . VAL A 1 122 ? 7.581 1.803 0.687 1.00 89.12 122 VAL A CA 1
ATOM 868 C C . VAL A 1 122 ? 8.486 1.763 1.917 1.00 89.12 122 VAL A C 1
ATOM 870 O O . VAL A 1 122 ? 8.007 2.027 3.020 1.00 89.12 122 VAL A O 1
ATOM 873 N N . ASP A 1 123 ? 9.786 1.531 1.730 1.00 90.50 123 ASP A N 1
ATOM 874 C CA . ASP A 1 123 ? 10.784 1.551 2.804 1.00 90.50 123 ASP A CA 1
ATOM 875 C C . ASP A 1 123 ? 10.829 2.921 3.492 1.00 90.50 123 ASP A C 1
ATOM 877 O O . ASP A 1 123 ? 10.788 3.004 4.720 1.00 90.50 123 ASP A O 1
ATOM 881 N N . TYR A 1 124 ? 10.839 4.009 2.712 1.00 93.88 124 TYR A N 1
ATOM 882 C CA . TYR A 1 124 ? 10.806 5.369 3.251 1.00 93.88 124 TYR A CA 1
ATOM 883 C C . TYR A 1 124 ? 9.523 5.643 4.048 1.00 93.88 124 TYR A C 1
ATOM 8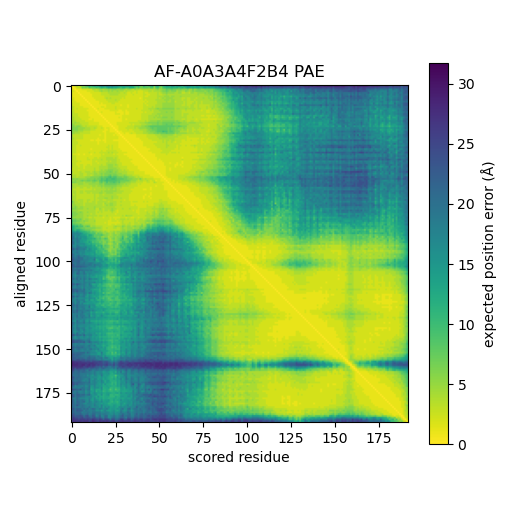85 O O . TYR A 1 124 ? 9.591 6.143 5.170 1.00 93.88 124 TYR A O 1
ATOM 893 N N . ALA A 1 125 ? 8.353 5.278 3.516 1.00 89.75 125 ALA A N 1
ATOM 894 C CA . ALA A 1 125 ? 7.079 5.452 4.213 1.00 89.75 125 ALA A CA 1
ATOM 895 C C . ALA A 1 125 ? 7.013 4.646 5.519 1.00 89.75 125 ALA A C 1
ATOM 897 O O . ALA A 1 125 ? 6.540 5.166 6.532 1.00 89.75 125 ALA A O 1
ATOM 898 N N . GLY A 1 126 ? 7.510 3.405 5.509 1.00 87.94 126 GLY A N 1
ATOM 899 C CA . GLY A 1 126 ? 7.615 2.563 6.699 1.00 87.94 126 GLY A CA 1
ATOM 900 C C . GLY A 1 126 ? 8.537 3.176 7.753 1.00 87.94 126 GLY A C 1
ATOM 901 O O . GLY A 1 126 ? 8.130 3.345 8.901 1.00 87.94 126 GLY A O 1
ATOM 902 N N . ALA A 1 127 ? 9.736 3.602 7.352 1.00 93.44 127 ALA A N 1
ATOM 903 C CA . ALA A 1 127 ? 10.705 4.234 8.245 1.00 93.44 127 ALA A CA 1
ATOM 904 C C . ALA A 1 127 ? 10.165 5.531 8.872 1.00 93.44 127 ALA A C 1
ATOM 906 O O . ALA A 1 127 ? 10.277 5.734 10.081 1.00 93.44 127 ALA A O 1
ATOM 907 N N . VAL A 1 128 ? 9.502 6.379 8.079 1.00 91.81 128 VAL A N 1
ATOM 908 C CA . VAL A 1 128 ? 8.865 7.617 8.559 1.00 91.81 128 VAL A CA 1
ATOM 909 C C . VAL A 1 128 ? 7.729 7.322 9.548 1.00 91.81 128 VAL A C 1
ATOM 911 O O . VAL A 1 128 ? 7.599 8.026 10.554 1.00 91.81 128 VAL A O 1
ATOM 914 N N . ALA A 1 129 ? 6.930 6.278 9.307 1.00 87.81 129 ALA A N 1
ATOM 915 C CA . ALA A 1 129 ? 5.866 5.857 10.221 1.00 87.81 129 ALA A CA 1
ATOM 916 C C . ALA A 1 129 ? 6.410 5.300 11.552 1.00 87.81 129 ALA A C 1
ATOM 918 O O . ALA A 1 129 ? 5.779 5.465 12.598 1.00 87.81 129 ALA A O 1
ATOM 919 N N . GLU A 1 130 ? 7.582 4.664 11.527 1.00 90.62 130 GLU A N 1
ATOM 920 C CA . GLU A 1 130 ? 8.265 4.128 12.712 1.00 90.62 130 GLU A CA 1
ATOM 921 C C . GLU A 1 130 ? 9.144 5.165 13.435 1.00 90.62 130 GLU A C 1
ATOM 923 O O . GLU A 1 130 ? 9.550 4.939 14.579 1.00 90.62 130 GLU A O 1
ATOM 928 N N . GLY A 1 131 ? 9.406 6.316 12.808 1.00 92.62 131 GLY A N 1
ATOM 929 C CA . GLY A 1 131 ? 10.347 7.320 13.309 1.00 92.62 131 GLY A CA 1
ATOM 930 C C . GLY A 1 131 ? 11.807 6.855 13.254 1.00 92.62 131 GLY A C 1
ATOM 931 O O . GLY A 1 131 ? 12.604 7.243 14.110 1.00 92.62 131 GLY A O 1
ATOM 932 N N . ASP A 1 132 ? 12.140 5.987 12.298 1.00 96.31 132 ASP A N 1
ATOM 933 C CA . ASP A 1 132 ? 13.494 5.487 12.061 1.00 96.31 132 ASP A CA 1
ATOM 934 C C . ASP A 1 132 ? 14.219 6.362 11.026 1.00 96.31 132 ASP A C 1
ATOM 936 O O . ASP A 1 132 ? 14.200 6.093 9.823 1.00 96.31 132 ASP A O 1
ATOM 940 N N . ASP A 1 133 ? 14.863 7.424 11.515 1.00 95.88 133 ASP A N 1
ATOM 941 C CA . ASP A 1 133 ? 15.582 8.395 10.680 1.00 95.88 133 ASP A CA 1
ATOM 942 C C . ASP A 1 133 ? 16.711 7.745 9.849 1.00 95.88 133 ASP A C 1
ATOM 944 O O . ASP A 1 133 ? 16.924 8.125 8.698 1.00 95.88 133 ASP A O 1
ATOM 948 N N . ASP A 1 134 ? 17.413 6.737 10.386 1.00 97.50 134 ASP A N 1
ATOM 949 C CA . ASP A 1 134 ? 18.534 6.080 9.693 1.00 97.50 134 ASP A CA 1
ATOM 950 C C . ASP A 1 134 ? 18.036 5.254 8.490 1.00 97.50 134 ASP A C 1
ATOM 952 O O . ASP A 1 134 ? 18.642 5.263 7.407 1.00 97.50 134 ASP A O 1
ATOM 956 N N . SER A 1 135 ? 16.918 4.540 8.661 1.00 96.75 135 SER A N 1
ATOM 957 C CA . SER A 1 135 ? 16.270 3.799 7.572 1.00 96.75 135 SER A CA 1
ATOM 958 C C . SER A 1 135 ? 15.646 4.743 6.541 1.00 96.75 135 SER A C 1
ATOM 960 O O . SER A 1 135 ? 15.754 4.489 5.338 1.00 96.75 135 SER A O 1
ATOM 962 N N . ALA A 1 136 ? 15.072 5.866 6.982 1.00 96.69 136 ALA A N 1
ATOM 963 C CA . ALA A 1 136 ? 14.522 6.883 6.090 1.00 96.69 136 ALA A CA 1
ATOM 964 C C . ALA A 1 136 ? 15.614 7.509 5.202 1.00 96.69 136 ALA A C 1
ATOM 966 O O . ALA A 1 136 ? 15.460 7.561 3.978 1.00 96.69 136 ALA A O 1
ATOM 967 N N . ASP A 1 137 ? 16.752 7.901 5.784 1.00 97.56 137 ASP A N 1
ATOM 968 C CA . ASP A 1 137 ? 17.905 8.425 5.041 1.00 97.56 137 ASP A CA 1
ATOM 969 C C . ASP A 1 137 ? 18.456 7.392 4.044 1.00 97.56 137 ASP A C 1
ATOM 971 O O . ASP A 1 137 ? 18.800 7.731 2.906 1.00 97.56 137 ASP A O 1
ATOM 975 N N . SER A 1 138 ? 18.502 6.117 4.437 1.00 97.75 138 SER A N 1
ATOM 976 C CA . SER A 1 138 ? 18.957 5.025 3.568 1.00 97.75 138 SER A CA 1
ATOM 977 C C . SER A 1 138 ? 18.042 4.834 2.352 1.00 97.75 138 SER A C 1
ATOM 979 O O . SER A 1 138 ? 18.534 4.677 1.232 1.00 97.75 138 SER A O 1
ATOM 981 N N . ALA A 1 139 ? 16.723 4.901 2.546 1.00 97.38 139 ALA A N 1
ATOM 982 C CA . ALA A 1 139 ? 15.748 4.811 1.463 1.00 97.38 139 ALA A CA 1
ATOM 983 C C . ALA A 1 139 ? 15.844 6.010 0.499 1.00 97.38 139 ALA A C 1
ATOM 985 O O . ALA A 1 139 ? 15.818 5.833 -0.720 1.00 97.38 139 ALA A O 1
ATOM 986 N N . LEU A 1 140 ? 16.051 7.227 1.017 1.00 96.25 140 LEU A N 1
ATOM 987 C CA . LEU A 1 140 ? 16.275 8.418 0.186 1.00 96.25 140 LEU A CA 1
ATOM 988 C C . LEU A 1 140 ? 17.569 8.326 -0.636 1.00 96.25 140 LEU A C 1
ATOM 990 O O . LEU A 1 140 ? 17.587 8.738 -1.797 1.00 96.25 140 LEU A O 1
ATOM 994 N N . MET A 1 141 ? 18.642 7.759 -0.076 1.00 96.81 141 MET A N 1
ATOM 995 C CA . MET A 1 141 ? 19.874 7.494 -0.829 1.00 96.81 141 MET A CA 1
ATOM 996 C C . MET A 1 141 ? 19.657 6.479 -1.956 1.00 96.81 141 MET A C 1
ATOM 998 O O . MET A 1 141 ? 20.194 6.662 -3.049 1.00 96.81 141 MET A O 1
ATOM 1002 N N . ALA A 1 142 ? 18.866 5.431 -1.716 1.00 97.44 142 ALA A N 1
ATOM 1003 C CA . ALA A 1 142 ? 18.513 4.455 -2.745 1.00 97.44 142 ALA A CA 1
ATOM 1004 C C . ALA A 1 142 ? 17.680 5.092 -3.873 1.00 97.44 142 ALA A C 1
ATOM 1006 O O . ALA A 1 142 ? 17.958 4.852 -5.047 1.00 97.44 142 ALA A O 1
ATOM 1007 N N . LEU A 1 143 ? 16.734 5.978 -3.539 1.00 95.88 143 LEU A N 1
ATOM 1008 C CA . LEU A 1 143 ? 15.956 6.748 -4.519 1.00 95.88 143 LEU A CA 1
ATOM 1009 C C . LEU A 1 143 ? 16.823 7.698 -5.362 1.00 95.88 143 LEU A C 1
ATOM 1011 O O . LEU A 1 143 ? 16.565 7.858 -6.557 1.00 95.88 143 LEU A O 1
ATOM 1015 N N . ASP A 1 144 ? 17.851 8.324 -4.778 1.00 94.31 144 ASP A N 1
ATOM 1016 C CA . ASP A 1 144 ? 18.787 9.167 -5.538 1.00 94.31 144 ASP A CA 1
ATOM 1017 C C . ASP A 1 144 ? 19.676 8.333 -6.474 1.00 94.31 144 ASP A C 1
ATOM 1019 O O . ASP A 1 144 ? 19.891 8.730 -7.619 1.00 94.31 144 ASP A O 1
ATOM 1023 N N . ALA A 1 145 ? 20.121 7.148 -6.041 1.00 94.94 145 ALA A N 1
ATOM 1024 C CA . ALA A 1 145 ? 20.861 6.216 -6.893 1.00 94.94 145 ALA A CA 1
ATOM 1025 C C . ALA A 1 145 ? 20.003 5.706 -8.064 1.00 94.94 145 ALA A C 1
ATOM 1027 O O . ALA A 1 145 ? 20.417 5.819 -9.219 1.00 94.94 145 ALA A O 1
ATOM 1028 N N . TYR A 1 146 ? 18.772 5.261 -7.779 1.00 94.31 146 TYR A N 1
ATOM 1029 C CA . TYR A 1 146 ? 17.788 4.851 -8.787 1.00 94.31 146 TYR A CA 1
ATOM 1030 C C . TYR A 1 146 ? 17.619 5.901 -9.884 1.00 94.31 146 TYR A C 1
ATOM 1032 O O . TYR A 1 146 ? 17.504 5.569 -11.060 1.00 94.31 146 TYR A O 1
ATOM 1040 N N . ARG A 1 147 ? 17.621 7.182 -9.510 1.00 92.31 147 ARG A N 1
ATOM 1041 C CA . ARG A 1 147 ? 17.467 8.283 -10.455 1.00 92.31 147 ARG A CA 1
ATOM 1042 C C . ARG A 1 147 ? 18.514 8.243 -11.563 1.00 92.31 147 ARG A C 1
ATOM 1044 O O . ARG A 1 147 ? 18.165 8.415 -12.727 1.00 92.31 147 ARG A O 1
ATOM 1051 N N . SER A 1 148 ? 19.769 8.012 -11.180 1.00 91.19 148 SER A N 1
ATOM 1052 C CA . SER A 1 148 ? 20.898 7.899 -12.104 1.00 91.19 148 SER A CA 1
ATOM 1053 C C . SER A 1 148 ? 20.755 6.663 -12.989 1.00 91.19 148 SER A C 1
ATOM 1055 O O . SER A 1 148 ? 20.898 6.763 -14.205 1.00 91.19 148 SER A O 1
ATOM 1057 N N . ASP A 1 149 ? 20.425 5.515 -12.395 1.00 92.31 149 ASP A N 1
ATOM 1058 C CA . ASP A 1 149 ? 20.299 4.245 -13.120 1.00 92.31 149 ASP A CA 1
ATOM 1059 C C . ASP A 1 149 ? 19.141 4.286 -14.134 1.00 92.31 149 ASP A C 1
ATOM 1061 O O . ASP A 1 149 ? 19.272 3.847 -15.278 1.00 92.31 149 ASP A O 1
ATOM 1065 N N . ALA A 1 150 ? 18.012 4.886 -13.751 1.00 89.75 150 ALA A N 1
ATOM 1066 C CA . ALA A 1 150 ? 16.877 5.109 -14.637 1.00 89.75 150 ALA A CA 1
ATOM 1067 C C . ALA A 1 150 ? 17.215 6.107 -15.756 1.00 89.75 150 ALA A C 1
ATOM 1069 O O . ALA A 1 150 ? 16.811 5.905 -16.903 1.00 89.75 150 ALA A O 1
ATOM 1070 N N . GLY A 1 151 ? 17.977 7.161 -15.451 1.00 89.56 151 GLY A N 1
ATOM 1071 C CA . GLY A 1 151 ? 18.488 8.101 -16.447 1.00 89.56 151 GLY A CA 1
ATOM 1072 C C . GLY A 1 151 ? 19.322 7.414 -17.524 1.00 89.56 151 GLY A C 1
ATOM 1073 O O . GLY A 1 151 ? 19.058 7.595 -18.716 1.00 89.56 151 GLY A O 1
ATOM 1074 N N 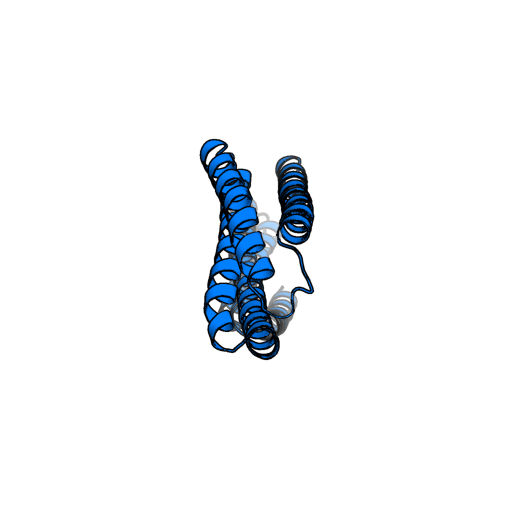. GLU A 1 152 ? 20.276 6.578 -17.112 1.00 90.12 152 GLU A N 1
ATOM 1075 C CA . GLU A 1 152 ? 21.092 5.767 -18.021 1.00 90.12 152 GLU A CA 1
ATOM 1076 C C . GLU A 1 152 ? 20.219 4.819 -18.855 1.00 90.12 152 GLU A C 1
ATOM 1078 O O . GLU A 1 152 ? 20.318 4.820 -20.084 1.00 90.12 152 GLU A O 1
ATOM 1083 N N . PHE A 1 153 ? 19.287 4.100 -18.216 1.00 90.31 153 PHE A N 1
ATOM 1084 C CA . PHE A 1 153 ? 18.356 3.205 -18.906 1.00 90.31 153 PHE A CA 1
ATOM 1085 C C . PHE A 1 153 ? 17.590 3.912 -20.031 1.00 90.31 153 PHE A C 1
ATOM 1087 O O . PHE A 1 153 ? 17.550 3.417 -21.160 1.00 90.31 153 PHE A O 1
ATOM 1094 N N . PHE A 1 154 ? 16.983 5.071 -19.748 1.00 85.88 154 PHE A N 1
ATOM 1095 C CA . PHE A 1 154 ? 16.220 5.804 -20.759 1.00 85.88 154 PHE A CA 1
ATOM 1096 C C . PHE A 1 154 ? 17.117 6.432 -21.832 1.00 85.88 154 PHE A C 1
ATOM 1098 O O . PHE A 1 154 ? 16.724 6.464 -23.001 1.00 85.88 154 PHE A O 1
ATOM 1105 N N . GLY A 1 155 ? 18.318 6.885 -21.464 1.00 84.81 155 GLY A N 1
ATOM 1106 C CA . GLY A 1 155 ? 19.300 7.436 -22.399 1.00 84.81 155 GLY A CA 1
ATOM 1107 C C . GLY A 1 155 ? 19.817 6.417 -23.419 1.00 84.81 155 GLY A C 1
ATOM 1108 O O . GLY A 1 155 ? 20.120 6.788 -24.555 1.00 84.81 155 GLY A O 1
ATOM 1109 N N . ASP A 1 156 ? 19.857 5.138 -23.046 1.00 83.06 156 ASP A N 1
ATOM 1110 C CA . ASP A 1 156 ? 20.274 4.031 -23.911 1.00 83.06 156 ASP A CA 1
ATOM 1111 C C . ASP A 1 156 ? 19.175 3.550 -24.873 1.00 83.06 156 ASP A C 1
ATOM 1113 O O . ASP A 1 156 ? 19.447 2.765 -25.792 1.00 83.06 156 ASP A O 1
ATOM 1117 N N . ILE A 1 157 ? 17.933 4.029 -24.722 1.00 81.31 157 ILE A N 1
ATOM 1118 C CA . ILE A 1 157 ? 16.846 3.671 -25.635 1.00 81.31 157 ILE A CA 1
ATOM 1119 C C . ILE A 1 157 ? 17.146 4.255 -27.030 1.00 81.31 157 ILE A C 1
ATOM 1121 O O . ILE A 1 157 ? 17.218 5.476 -27.192 1.00 81.31 157 ILE A O 1
ATOM 1125 N N . PRO A 1 158 ? 17.249 3.419 -28.087 1.00 67.12 158 PRO A N 1
ATOM 1126 C CA . PRO A 1 158 ? 17.764 3.839 -29.395 1.00 67.12 158 PRO A CA 1
ATOM 1127 C C . PRO A 1 158 ? 16.982 4.954 -30.101 1.00 67.12 158 PRO A C 1
ATOM 1129 O O . PRO A 1 158 ? 17.503 5.559 -31.040 1.00 67.12 158 PRO A O 1
ATOM 1132 N N . SER A 1 159 ? 15.728 5.203 -29.708 1.00 67.56 159 SER A N 1
ATOM 1133 C CA . SER A 1 159 ? 14.923 6.302 -30.250 1.00 67.56 159 SER A CA 1
ATOM 1134 C C . SER A 1 159 ? 15.403 7.679 -29.780 1.00 67.56 159 SER A C 1
ATOM 1136 O O . SER A 1 159 ? 15.134 8.656 -30.473 1.00 67.56 159 SER A O 1
ATOM 1138 N N . GLY A 1 160 ? 16.139 7.768 -28.662 1.00 61.81 160 GLY A N 1
ATOM 1139 C CA . GLY A 1 160 ? 16.767 9.004 -28.179 1.00 61.81 160 GLY A CA 1
ATOM 1140 C C . GLY A 1 160 ? 15.790 10.134 -27.831 1.00 61.81 160 GLY A C 1
ATOM 1141 O O . GLY A 1 160 ? 16.189 11.295 -27.802 1.00 61.81 160 GLY A O 1
ATOM 1142 N N . GLU A 1 161 ? 14.514 9.812 -27.604 1.00 70.00 161 GLU A N 1
ATOM 1143 C CA . GLU A 1 161 ? 13.448 10.793 -27.337 1.00 70.00 161 GLU A CA 1
ATOM 1144 C C . GLU A 1 161 ? 13.495 11.348 -25.900 1.00 70.00 161 GLU A C 1
ATOM 1146 O O . GLU A 1 161 ? 12.820 12.332 -25.603 1.00 70.00 161 GLU A O 1
ATOM 1151 N N . LEU A 1 162 ? 14.281 10.731 -25.008 1.00 77.44 162 LEU A N 1
ATOM 1152 C CA . LEU A 1 162 ? 14.389 11.114 -23.601 1.00 77.44 162 LEU A CA 1
ATOM 1153 C C . LEU A 1 162 ? 15.867 11.115 -23.156 1.00 77.44 162 LEU A C 1
ATOM 1155 O O . LEU A 1 162 ? 16.419 10.054 -22.869 1.00 77.44 162 LEU A O 1
ATOM 1159 N N . PRO A 1 163 ? 16.541 12.280 -23.141 1.00 85.50 163 PRO A N 1
ATOM 1160 C CA . PRO A 1 163 ? 17.909 12.392 -22.642 1.00 85.50 163 PRO A CA 1
ATOM 1161 C C . PRO A 1 163 ? 18.019 11.980 -21.168 1.00 85.50 163 PRO A C 1
ATOM 1163 O O . PRO A 1 163 ? 17.148 12.317 -20.370 1.00 85.50 163 PRO A O 1
ATOM 1166 N N . ALA A 1 164 ? 19.120 11.316 -20.798 1.00 85.62 164 ALA A N 1
ATOM 1167 C CA . ALA A 1 164 ? 19.364 10.859 -19.425 1.00 85.62 164 ALA A CA 1
ATOM 1168 C C . ALA A 1 164 ? 19.272 11.994 -18.388 1.00 85.62 164 ALA A C 1
ATOM 1170 O O . ALA A 1 164 ? 18.623 11.839 -17.362 1.00 85.62 164 ALA A O 1
ATOM 1171 N N . GLU A 1 165 ? 19.841 13.164 -18.693 1.00 85.62 165 GLU A N 1
ATOM 1172 C CA . GLU A 1 165 ? 19.814 14.336 -17.804 1.00 85.62 165 GLU A CA 1
ATOM 1173 C C . GLU A 1 165 ? 18.382 14.848 -17.557 1.00 85.62 165 GLU A C 1
ATOM 1175 O O . GLU A 1 165 ? 18.013 15.127 -16.417 1.00 85.62 165 GLU A O 1
ATOM 1180 N N . ASP A 1 166 ? 17.546 14.894 -18.601 1.00 85.94 166 ASP A N 1
ATOM 1181 C CA . ASP A 1 166 ? 16.140 15.307 -18.484 1.00 85.94 166 ASP A CA 1
ATOM 1182 C C . ASP A 1 166 ? 15.327 14.274 -17.680 1.00 85.94 166 ASP A C 1
ATOM 1184 O O . ASP A 1 166 ? 14.446 14.630 -16.889 1.00 85.94 166 ASP A O 1
ATOM 1188 N N . ALA A 1 167 ? 15.629 12.983 -17.869 1.00 85.19 167 ALA A N 1
ATOM 1189 C CA . ALA A 1 167 ? 15.026 11.885 -17.121 1.00 85.19 167 ALA A CA 1
ATOM 1190 C C . ALA A 1 167 ? 15.374 11.974 -15.630 1.00 85.19 167 ALA A C 1
ATOM 1192 O O . ALA A 1 167 ? 14.486 11.910 -14.777 1.00 85.19 167 ALA A O 1
ATOM 1193 N N . GLU A 1 168 ? 16.653 12.184 -15.320 1.00 87.50 168 GLU A N 1
ATOM 1194 C CA . GLU A 1 168 ? 17.142 12.358 -13.959 1.00 87.50 168 GLU A CA 1
ATOM 1195 C C . GLU A 1 168 ? 16.501 13.573 -13.286 1.00 87.50 168 GLU A C 1
ATOM 1197 O O . GLU A 1 168 ? 16.014 13.467 -12.161 1.00 87.50 168 GLU A O 1
ATOM 1202 N N . GLU A 1 169 ? 16.449 14.727 -13.953 1.00 87.31 169 GLU A N 1
ATOM 1203 C CA . GLU A 1 169 ? 15.832 15.930 -13.386 1.00 87.31 169 GLU A CA 1
ATOM 1204 C C . GLU A 1 169 ? 14.339 15.711 -13.095 1.00 87.31 169 GLU A C 1
ATOM 1206 O O . GLU A 1 169 ? 13.856 16.029 -12.000 1.00 87.31 169 GLU A O 1
ATOM 1211 N N . GLY A 1 170 ? 13.610 15.104 -14.035 1.00 84.44 170 GLY A N 1
ATOM 1212 C CA . GLY A 1 170 ? 12.199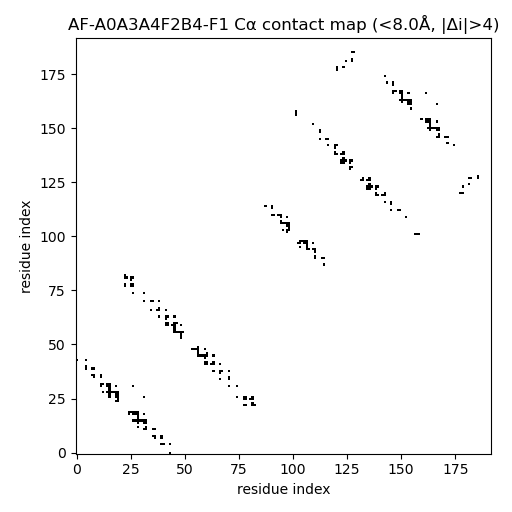 14.765 -13.859 1.00 84.44 170 GLY A CA 1
ATOM 1213 C C . GLY A 1 170 ? 11.967 13.814 -12.685 1.00 84.44 170 GLY A C 1
ATOM 1214 O O . GLY A 1 170 ? 11.094 14.056 -11.844 1.00 84.44 170 GLY A O 1
ATOM 1215 N N . LEU A 1 171 ? 12.784 12.767 -12.577 1.00 89.25 171 LEU A N 1
ATOM 1216 C CA . LEU A 1 171 ? 12.721 11.813 -11.474 1.00 89.25 171 LEU A CA 1
ATOM 1217 C C . LEU A 1 171 ? 13.122 12.454 -10.136 1.00 89.25 171 LEU A C 1
ATOM 1219 O O . LEU A 1 171 ? 12.581 12.090 -9.096 1.00 89.25 171 LEU A O 1
ATOM 1223 N N . SER A 1 172 ? 13.983 13.474 -10.143 1.00 90.12 172 SER A N 1
ATOM 1224 C CA . SER A 1 172 ? 14.354 14.216 -8.930 1.00 90.12 172 SER A CA 1
ATOM 1225 C C . SER A 1 172 ? 13.156 14.974 -8.376 1.00 90.12 172 SER A C 1
ATOM 1227 O O . SER A 1 172 ? 12.882 14.933 -7.174 1.00 90.12 172 SER A O 1
ATOM 1229 N N . MET A 1 173 ? 12.402 15.636 -9.258 1.00 87.81 173 MET A N 1
ATOM 1230 C CA . MET A 1 173 ? 11.152 16.290 -8.874 1.00 87.81 173 MET A CA 1
ATOM 1231 C C . MET A 1 173 ? 10.103 15.279 -8.403 1.00 87.81 173 MET A C 1
ATOM 1233 O O . MET A 1 173 ? 9.376 15.559 -7.447 1.00 87.81 173 MET A O 1
ATOM 1237 N N . HIS A 1 174 ? 10.029 14.109 -9.044 1.00 89.44 174 HIS A N 1
ATOM 1238 C CA . HIS A 1 174 ? 9.129 13.031 -8.637 1.00 89.44 174 HIS A CA 1
ATOM 1239 C C . HIS A 1 174 ? 9.433 12.552 -7.211 1.00 89.44 174 HIS A C 1
ATOM 1241 O O . HIS A 1 174 ? 8.536 12.585 -6.368 1.00 89.44 174 HIS A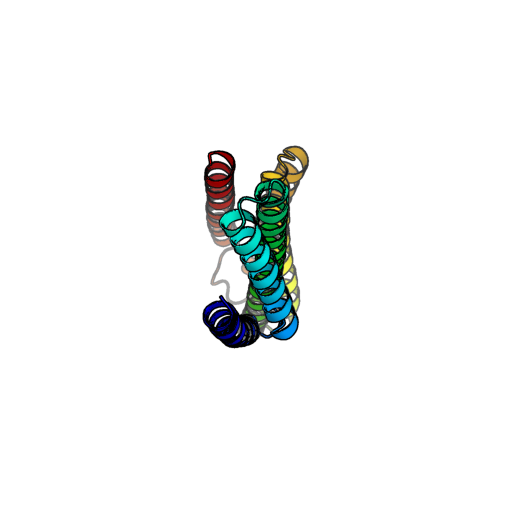 O 1
ATOM 1247 N N . VAL A 1 175 ? 10.694 12.217 -6.915 1.00 92.25 175 VAL A N 1
ATOM 1248 C CA . VAL A 1 175 ? 11.143 11.793 -5.578 1.00 92.25 175 VAL A CA 1
ATOM 1249 C C . VAL A 1 175 ? 10.809 12.833 -4.520 1.00 92.25 175 VAL A C 1
ATOM 1251 O O . VAL A 1 175 ? 10.161 12.505 -3.530 1.00 92.25 175 VAL A O 1
ATOM 1254 N N . GLN A 1 176 ? 11.153 14.100 -4.757 1.00 90.81 176 GLN A N 1
ATOM 1255 C CA . GLN A 1 176 ? 10.846 15.184 -3.818 1.00 90.81 176 GLN A CA 1
ATOM 1256 C C . GLN A 1 176 ? 9.340 15.340 -3.568 1.00 90.81 176 GLN A C 1
ATOM 1258 O O . GLN A 1 176 ? 8.918 15.583 -2.438 1.00 90.81 176 GLN A O 1
ATOM 1263 N N . THR A 1 177 ? 8.520 15.196 -4.611 1.00 89.50 177 THR A N 1
ATOM 1264 C CA . THR A 1 177 ? 7.063 15.347 -4.496 1.00 89.50 177 THR A CA 1
ATOM 1265 C C . THR A 1 177 ? 6.444 14.207 -3.692 1.00 89.50 177 THR A C 1
ATOM 1267 O O . THR A 1 177 ? 5.603 14.460 -2.830 1.00 89.50 177 THR A O 1
ATOM 1270 N N . VAL A 1 178 ? 6.844 12.961 -3.960 1.00 90.62 178 VAL A N 1
ATOM 1271 C CA . VAL A 1 178 ? 6.297 11.783 -3.273 1.00 90.62 178 VAL A CA 1
ATOM 1272 C C . VAL A 1 178 ? 6.792 11.717 -1.829 1.00 90.62 178 VAL A C 1
ATOM 1274 O O . VAL A 1 178 ? 5.972 11.555 -0.929 1.00 90.62 178 VAL A O 1
ATOM 1277 N N . ALA A 1 179 ? 8.088 11.936 -1.588 1.00 90.75 179 ALA A N 1
ATOM 1278 C CA . ALA A 1 179 ? 8.642 11.982 -0.235 1.00 90.75 179 ALA A CA 1
ATOM 1279 C C . ALA A 1 179 ? 7.965 13.073 0.615 1.00 90.75 179 ALA A C 1
ATOM 1281 O O . ALA A 1 179 ? 7.468 12.794 1.702 1.00 90.75 179 ALA A O 1
ATOM 1282 N N . GLY A 1 180 ? 7.798 14.285 0.071 1.00 89.31 180 GLY A N 1
ATOM 1283 C CA . GLY A 1 180 ? 7.098 15.360 0.781 1.00 89.31 180 GLY A CA 1
ATOM 1284 C C . GLY A 1 180 ? 5.613 15.068 1.049 1.00 89.31 180 GLY A C 1
ATOM 1285 O O . GLY A 1 180 ? 5.053 15.552 2.038 1.00 89.31 180 GLY A O 1
ATOM 1286 N N . ALA A 1 181 ? 4.954 14.273 0.199 1.00 87.12 181 ALA A N 1
ATOM 1287 C CA . ALA A 1 181 ? 3.590 13.811 0.450 1.00 87.12 181 ALA A CA 1
ATOM 1288 C C . ALA A 1 181 ? 3.532 12.784 1.594 1.00 87.12 181 ALA A C 1
ATOM 1290 O O . ALA A 1 181 ? 2.612 12.854 2.412 1.00 87.12 181 ALA A O 1
ATOM 1291 N N . ILE A 1 182 ? 4.511 11.876 1.672 1.00 88.19 182 ILE A N 1
ATOM 1292 C CA . ILE A 1 182 ? 4.668 10.909 2.770 1.00 88.19 182 ILE A CA 1
ATOM 1293 C C . ILE A 1 182 ? 4.875 11.649 4.097 1.00 88.19 182 ILE A C 1
ATOM 1295 O O . ILE A 1 182 ? 4.128 11.404 5.046 1.00 88.19 182 ILE A O 1
ATOM 1299 N N . ASP A 1 183 ? 5.788 12.622 4.135 1.00 90.06 183 ASP A N 1
ATOM 1300 C CA . ASP A 1 183 ? 6.031 13.457 5.318 1.00 90.06 183 ASP A CA 1
ATOM 1301 C C . ASP A 1 183 ? 4.753 14.171 5.777 1.00 90.06 183 ASP A C 1
ATOM 1303 O O . ASP A 1 183 ? 4.357 14.092 6.941 1.00 90.06 183 ASP A O 1
ATOM 1307 N N . SER A 1 184 ? 4.053 14.816 4.837 1.00 86.44 184 SER A N 1
ATOM 1308 C CA . SER A 1 184 ? 2.810 15.545 5.118 1.00 86.44 184 SER A CA 1
ATOM 1309 C C . SER A 1 184 ? 1.716 14.635 5.687 1.00 86.44 184 SER A C 1
ATOM 1311 O O . SER A 1 184 ? 0.946 15.051 6.557 1.00 86.44 184 SER A O 1
ATOM 1313 N N . LEU A 1 185 ? 1.618 13.397 5.191 1.00 79.69 185 LEU A N 1
ATOM 1314 C CA . LEU A 1 185 ? 0.656 12.416 5.686 1.00 79.69 185 LEU A CA 1
ATOM 1315 C C . LEU A 1 185 ? 1.016 11.954 7.102 1.00 79.69 185 LEU A C 1
ATOM 1317 O O . LEU A 1 185 ? 0.134 11.911 7.961 1.00 79.69 185 LEU A O 1
ATOM 1321 N N . ASN A 1 186 ? 2.291 11.660 7.362 1.00 84.50 186 ASN A N 1
ATOM 1322 C CA . ASN A 1 186 ? 2.757 11.264 8.688 1.00 84.50 186 ASN A CA 1
ATOM 1323 C C . ASN A 1 186 ? 2.493 12.365 9.727 1.00 84.50 186 ASN A C 1
ATOM 1325 O O . ASN A 1 186 ? 1.894 12.112 10.773 1.00 84.50 186 ASN A O 1
ATOM 1329 N N . GLU A 1 187 ? 2.831 13.616 9.406 1.00 84.75 187 GLU A N 1
ATOM 1330 C CA . GLU A 1 187 ? 2.552 14.765 10.274 1.00 84.75 187 GLU A CA 1
ATOM 1331 C C . GLU A 1 187 ? 1.059 14.910 10.602 1.00 84.75 187 GLU A C 1
ATOM 1333 O O . GLU A 1 187 ? 0.705 15.251 11.735 1.00 84.75 187 GLU A O 1
ATOM 1338 N N . ALA A 1 188 ? 0.175 14.654 9.633 1.00 77.00 188 ALA A N 1
ATOM 1339 C CA . ALA A 1 188 ? -1.271 14.733 9.825 1.00 77.00 188 ALA A CA 1
ATOM 1340 C C . ALA A 1 188 ? -1.827 13.598 10.704 1.00 77.00 188 ALA A C 1
ATOM 1342 O O . ALA A 1 188 ? -2.814 13.803 11.417 1.00 77.00 188 ALA A O 1
ATOM 1343 N N . LEU A 1 189 ? -1.214 12.412 10.663 1.00 71.44 189 LEU A N 1
ATOM 1344 C CA . LEU A 1 189 ? -1.619 11.254 11.463 1.00 71.44 189 LEU A CA 1
ATOM 1345 C C . LEU A 1 189 ? -1.104 11.331 12.905 1.00 71.44 189 LEU A C 1
ATOM 1347 O O . LEU A 1 189 ? -1.837 10.970 13.820 1.00 71.44 189 LEU A O 1
ATOM 1351 N N . VAL A 1 190 ? 0.106 11.852 13.124 1.00 70.94 190 VAL A N 1
ATOM 1352 C CA . VAL A 1 190 ? 0.717 11.980 14.463 1.00 70.94 190 VAL A CA 1
ATOM 1353 C C . VAL A 1 190 ? 0.108 13.130 15.287 1.00 70.94 190 VAL A C 1
ATOM 1355 O O . VAL A 1 190 ? 0.194 13.128 16.515 1.00 70.94 190 VAL A O 1
ATOM 1358 N N . GLN A 1 191 ? -0.515 14.126 14.645 1.00 54.03 191 GLN A N 1
ATOM 1359 C CA . GLN A 1 191 ? -1.116 15.288 15.324 1.00 54.03 191 GLN A CA 1
ATOM 1360 C C . GLN A 1 191 ? -2.582 15.107 15.776 1.00 54.03 191 GLN A C 1
ATOM 1362 O O . GLN A 1 191 ? -3.126 16.031 16.390 1.00 54.03 191 GLN A O 1
ATOM 1367 N N . ASN A 1 192 ? -3.221 13.964 15.497 1.00 43.50 192 ASN A N 1
ATOM 1368 C CA . ASN A 1 192 ? -4.575 13.623 15.973 1.00 43.50 192 ASN A CA 1
ATOM 1369 C C . ASN A 1 192 ? -4.545 12.677 17.179 1.00 43.50 192 ASN A C 1
ATOM 1371 O O . ASN A 1 192 ? -5.497 12.758 17.991 1.00 43.50 192 ASN A O 1
#

Organism: NCBI:txid2174932